Protein AF-0000000083298831 (afdb_homodimer)

Foldseek 3Di:
DPPDPDDDDPCVVDDDDDDDDQDDAPDDGDDDVVVVVVVVDDDDDCPDPVNVVVVVVVQVVVCVVVVHPDPDDDDDPDDPLVVLLVCLLVQDAAAFEEEFEDADDVSVSSQVSNVVSRYRYHYDYDYQPDEDDPVRVLVVCVVGVGSYYDDDQQPRRRRDGYDCPPVVVSNVD/DPPDPDDDDPCVVDDDDDDDDQDDAPDDGDDDVVVVVVVVDDDDDCPDPVNVVVVVVVQVVVCVVVVHDDPDDDDDPDDPLVVLLVCLLVQDAAAFEEEFEDADDVSVSSQVSNVVSRYRYHYDYDYQPDEDDPVRVLVVCVVGVGSYYDDDQQPRRRRDGYDCPPVVVSNVD

Solvent-accessible surface area (backbone atoms only — not comparable to full-atom values): 20744 Å² total; per-residue (Å²): 126,86,75,77,84,36,68,83,58,72,71,72,75,52,80,86,68,72,68,88,60,90,50,82,61,100,62,60,60,66,68,56,65,72,60,25,51,59,52,35,51,66,58,68,48,87,80,36,66,56,44,48,48,51,52,50,50,48,40,48,49,50,28,30,76,68,49,48,83,69,94,75,75,83,87,75,89,65,53,74,65,50,54,53,43,52,49,40,62,72,72,48,46,71,63,39,35,33,36,29,46,25,35,48,65,65,30,50,47,49,46,52,48,34,43,74,50,39,30,43,73,41,76,49,80,45,58,77,62,45,72,70,50,73,66,61,51,48,53,51,45,70,74,60,64,44,80,43,78,46,73,60,49,70,36,72,87,56,71,33,71,38,77,59,83,65,48,67,63,60,69,73,106,126,87,75,76,84,36,70,82,59,70,71,73,77,50,78,87,68,71,70,90,60,88,50,83,60,98,61,60,61,68,68,56,66,70,59,26,52,59,54,37,50,65,58,69,47,88,78,37,67,56,44,48,48,52,53,49,51,50,39,48,49,50,27,32,77,68,49,46,84,69,94,75,74,84,88,76,90,64,53,71,64,51,53,53,44,52,49,41,63,70,72,48,46,70,63,38,35,32,37,29,47,25,34,48,65,65,30,52,49,50,46,52,49,34,41,74,49,39,30,42,73,42,75,48,80,43,59,78,62,44,74,71,51,72,66,60,51,47,54,51,44,69,75,62,65,44,81,43,79,46,74,60,47,72,35,71,86,57,70,33,71,38,78,59,83,65,48,66,63,62,70,73,106

Organism: Tigriopus californicus (NCBI:txid6832)

InterPro domains:
  IPR000192 Aminotransferase class V domain [PF00266] (43-173)
  IPR015421 Pyridoxal phosphate-dependent transferase, major domain [G3DSA:3.40.640.10] (32-173)
  IPR015422 Pyridoxal phosphate-dependent transferase, small domain [G3DSA:3.90.1150.10] (18-31)
  IPR015424 Pyridoxal phosphate-dependent transferase [SSF53383] (21-173)

Structure (mmCIF, N/CA/C/O backbone):
data_AF-0000000083298831-model_v1
#
loop_
_entity.id
_entity.type
_entity.pdbx_description
1 polymer 'Aminotransferase class V domain-containing protein'
#
loop_
_atom_site.group_PDB
_atom_site.id
_atom_site.type_symbol
_atom_site.label_atom_id
_atom_site.label_alt_id
_atom_site.label_comp_id
_atom_site.label_asym_id
_atom_site.label_entity_id
_atom_site.label_seq_id
_atom_site.pdbx_PDB_ins_code
_atom_site.Cartn_x
_atom_site.Cartn_y
_atom_site.Cartn_z
_atom_site.occupancy
_atom_site.B_iso_or_equiv
_atom_site.auth_seq_id
_atom_site.auth_comp_id
_atom_site.auth_asym_id
_atom_site.auth_atom_id
_atom_site.pdbx_PDB_model_num
ATOM 1 N N . MET A 1 1 ? 8.242 -26.391 -27.266 1 45.47 1 MET A N 1
ATOM 2 C CA . MET A 1 1 ? 8.727 -25.203 -26.562 1 45.47 1 MET A CA 1
ATOM 3 C C . MET A 1 1 ? 7.781 -24.031 -26.781 1 45.47 1 MET A C 1
ATOM 5 O O . MET A 1 1 ? 7.516 -23.641 -27.922 1 45.47 1 MET A O 1
ATOM 9 N N . SER A 1 2 ? 6.773 -23.812 -25.875 1 58 2 SER A N 1
ATOM 10 C CA . SER A 1 2 ? 5.711 -22.844 -26.141 1 58 2 SER A CA 1
ATOM 11 C C . SER A 1 2 ? 6.285 -21.5 -26.562 1 58 2 SER A C 1
ATOM 13 O O . SER A 1 2 ? 7.316 -21.062 -26.031 1 58 2 SER A O 1
ATOM 15 N N . SER A 1 3 ? 6.168 -21.219 -27.812 1 68.81 3 SER A N 1
ATOM 16 C CA . SER A 1 3 ? 6.625 -19.969 -28.422 1 68.81 3 SER A CA 1
ATOM 17 C C . SER A 1 3 ? 6.297 -18.766 -27.531 1 68.81 3 SER A C 1
ATOM 19 O O . SER A 1 3 ? 5.207 -18.688 -26.969 1 68.81 3 SER A O 1
ATOM 21 N N . LEU A 1 4 ? 7.336 -18.094 -27.078 1 77.75 4 LEU A N 1
ATOM 22 C CA . LEU A 1 4 ? 7.156 -16.844 -26.344 1 77.75 4 LEU A CA 1
ATOM 23 C C . LEU A 1 4 ? 6.266 -15.883 -27.125 1 77.75 4 LEU A C 1
ATOM 25 O O . LEU A 1 4 ? 6.445 -15.711 -28.344 1 77.75 4 LEU A O 1
ATOM 29 N N . LYS A 1 5 ? 5.109 -15.391 -26.625 1 84.19 5 LYS A N 1
ATOM 30 C CA . LYS A 1 5 ? 4.23 -14.383 -27.219 1 84.19 5 LYS A CA 1
ATOM 31 C C . LYS A 1 5 ? 4.875 -13 -27.188 1 84.19 5 LYS A C 1
ATOM 33 O O . LYS A 1 5 ? 4.652 -12.188 -28.078 1 84.19 5 LYS A O 1
ATOM 38 N N . VAL A 1 6 ? 5.738 -12.828 -26.188 1 92.44 6 VAL A N 1
ATOM 39 C CA . VAL A 1 6 ? 6.367 -11.531 -25.953 1 92.44 6 VAL A CA 1
ATOM 40 C C . VAL A 1 6 ? 7.879 -11.703 -25.859 1 92.44 6 VAL A C 1
ATOM 42 O O . VAL A 1 6 ? 8.367 -12.484 -25.047 1 92.44 6 VAL A O 1
ATOM 45 N N . ASN A 1 7 ? 8.57 -11.016 -26.672 1 93.81 7 ASN A N 1
ATOM 46 C CA . ASN A 1 7 ? 10.031 -11.055 -26.625 1 93.81 7 ASN A CA 1
ATOM 47 C C . ASN A 1 7 ? 10.578 -10.195 -25.484 1 93.81 7 ASN A C 1
ATOM 49 O O . ASN A 1 7 ? 9.906 -9.273 -25.016 1 93.81 7 ASN A O 1
ATOM 53 N N . ALA A 1 8 ? 11.844 -10.516 -25.109 1 94.06 8 ALA A N 1
ATOM 54 C CA . ALA A 1 8 ? 12.508 -9.695 -24.109 1 94.06 8 ALA A CA 1
ATOM 55 C C . ALA A 1 8 ? 12.633 -8.25 -24.578 1 94.06 8 ALA A C 1
ATOM 57 O O . ALA A 1 8 ? 13.172 -7.984 -25.656 1 94.06 8 ALA A O 1
ATOM 58 N N . PRO A 1 9 ? 12.156 -7.293 -23.797 1 94.88 9 PRO A N 1
ATOM 59 C CA . PRO A 1 9 ? 12.242 -5.898 -24.219 1 94.88 9 PRO A CA 1
ATOM 60 C C . PRO A 1 9 ? 13.672 -5.375 -24.266 1 94.88 9 PRO A C 1
ATOM 62 O O . PRO A 1 9 ? 14.414 -5.516 -23.297 1 94.88 9 PRO A O 1
ATOM 65 N N . GLU A 1 10 ? 14.102 -4.773 -25.281 1 95.69 10 GLU A N 1
ATOM 66 C CA . GLU A 1 10 ? 15.445 -4.238 -25.469 1 95.69 10 GLU A CA 1
ATOM 67 C C . GLU A 1 10 ? 15.742 -3.139 -24.453 1 95.69 10 GLU A C 1
ATOM 69 O O . GLU A 1 10 ? 16.891 -2.979 -24.031 1 95.69 10 GLU A O 1
ATOM 74 N N . VAL A 1 11 ? 14.75 -2.461 -24.078 1 94.5 11 VAL A N 1
ATOM 75 C CA . VAL A 1 11 ? 14.906 -1.31 -23.203 1 94.5 11 VAL A CA 1
ATOM 76 C C . VAL A 1 11 ? 15.445 -1.766 -21.844 1 94.5 11 VAL A C 1
ATOM 78 O O . VAL A 1 11 ? 16.062 -0.985 -21.125 1 94.5 11 VAL A O 1
ATOM 81 N N . LEU A 1 12 ? 15.234 -2.992 -21.484 1 93.44 12 LEU A N 1
ATOM 82 C CA . LEU A 1 12 ? 15.641 -3.484 -20.172 1 93.44 12 LEU A CA 1
ATOM 83 C C . LEU A 1 12 ? 17.141 -3.766 -20.141 1 93.44 12 LEU A C 1
ATOM 85 O O . LEU A 1 12 ? 17.703 -4.031 -19.078 1 93.44 12 LEU A O 1
ATOM 89 N N . LYS A 1 13 ? 17.766 -3.717 -21.25 1 93.69 13 LYS A N 1
ATOM 90 C CA . LYS A 1 13 ? 19.219 -3.857 -21.312 1 93.69 13 LYS A CA 1
ATOM 91 C C . LYS A 1 13 ? 19.906 -2.551 -20.938 1 93.69 13 LYS A C 1
ATOM 93 O O . LYS A 1 13 ? 21.109 -2.531 -20.672 1 93.69 13 LYS A O 1
ATOM 98 N N . GLU A 1 14 ? 19.188 -1.548 -20.922 1 92.38 14 GLU A N 1
ATOM 99 C CA . GLU A 1 14 ? 19.719 -0.238 -20.562 1 92.38 14 GLU A CA 1
ATOM 100 C C . GLU A 1 14 ? 19.625 0.007 -19.062 1 92.38 14 GLU A C 1
ATOM 102 O O . GLU A 1 14 ? 18.688 -0.454 -18.406 1 92.38 14 GLU A O 1
ATOM 107 N N . SER A 1 15 ? 20.609 0.72 -18.547 1 91.31 15 SER A N 1
ATOM 108 C CA . SER A 1 15 ? 20.562 1.094 -17.141 1 91.31 15 SER A CA 1
ATOM 109 C C . SER A 1 15 ? 19.516 2.164 -16.875 1 91.31 15 SER A C 1
ATOM 111 O O . SER A 1 15 ? 19.25 3.006 -17.734 1 91.31 15 SER A O 1
ATOM 113 N N . ILE A 1 16 ? 18.938 2.109 -15.664 1 92.38 16 ILE A N 1
ATOM 114 C CA . ILE A 1 16 ? 17.984 3.145 -15.289 1 92.38 16 ILE A CA 1
ATOM 115 C C . ILE A 1 16 ? 18.703 4.48 -15.125 1 92.38 16 ILE A C 1
ATOM 117 O O . ILE A 1 16 ? 19.844 4.523 -14.664 1 92.38 16 ILE A O 1
ATOM 121 N N . VAL A 1 17 ? 18.094 5.488 -15.531 1 94.12 17 VAL A N 1
ATOM 122 C CA . VAL A 1 17 ? 18.625 6.84 -15.414 1 94.12 17 VAL A CA 1
ATOM 123 C C . VAL A 1 17 ? 17.859 7.609 -14.344 1 94.12 17 VAL A C 1
ATOM 125 O O . VAL A 1 17 ? 16.672 7.891 -14.5 1 94.12 17 VAL A O 1
ATOM 128 N N . VAL A 1 18 ? 18.594 7.957 -13.25 1 95.44 18 VAL A N 1
ATOM 129 C CA . VAL A 1 18 ? 18 8.695 -12.148 1 95.44 18 VAL A CA 1
ATOM 130 C C . VAL A 1 18 ? 18.844 9.914 -11.812 1 95.44 18 VAL A C 1
ATOM 132 O O . VAL A 1 18 ? 19.719 9.852 -10.938 1 95.44 18 VAL A O 1
ATOM 135 N N . PRO A 1 19 ? 18.562 10.984 -12.445 1 95.44 19 PRO A N 1
ATOM 136 C CA . PRO A 1 19 ? 19.344 12.188 -12.148 1 95.44 19 PRO A CA 1
ATOM 137 C C . PRO A 1 19 ? 19.031 12.766 -10.766 1 95.44 19 PRO A C 1
ATOM 139 O O . PRO A 1 19 ? 17.938 12.531 -10.227 1 95.44 19 PRO A O 1
ATOM 142 N N . ALA A 1 20 ? 19.984 13.523 -10.258 1 92.56 20 ALA A N 1
ATOM 143 C CA . ALA A 1 20 ? 19.734 14.273 -9.031 1 92.56 20 ALA A CA 1
ATOM 144 C C . ALA A 1 20 ? 18.969 15.555 -9.32 1 92.56 20 ALA A C 1
ATOM 146 O O . ALA A 1 20 ? 19.438 16.422 -10.055 1 92.56 20 ALA A O 1
ATOM 147 N N . LYS A 1 21 ? 17.781 15.531 -8.82 1 94.75 21 LYS A N 1
ATOM 148 C CA . LYS A 1 21 ? 16.922 16.703 -9 1 94.75 21 LYS A CA 1
ATOM 149 C C . LYS A 1 21 ? 16.484 17.281 -7.664 1 94.75 21 LYS A C 1
ATOM 151 O O . LYS A 1 21 ? 16.281 16.531 -6.699 1 94.75 21 LYS A O 1
ATOM 156 N N . SER A 1 22 ? 16.328 18.625 -7.566 1 94.44 22 SER A N 1
ATOM 157 C CA . SER A 1 22 ? 15.734 19.281 -6.402 1 94.44 22 SER A CA 1
ATOM 158 C C . SER A 1 22 ? 14.219 19.297 -6.496 1 94.44 22 SER A C 1
ATOM 160 O O . SER A 1 22 ? 13.648 19.891 -7.41 1 94.44 22 SER A O 1
ATOM 162 N N . LEU A 1 23 ? 13.664 18.594 -5.559 1 94.38 23 LEU A N 1
ATOM 163 C CA . LEU A 1 23 ? 12.203 18.531 -5.523 1 94.38 23 LEU A CA 1
ATOM 164 C C . LEU A 1 23 ? 11.633 19.641 -4.645 1 94.38 23 LEU A C 1
ATOM 166 O O . LEU A 1 23 ? 11.844 19.656 -3.43 1 94.38 23 LEU A O 1
ATOM 170 N N . MET A 1 24 ? 10.812 20.547 -5.188 1 90.81 24 MET A N 1
ATOM 171 C CA . MET A 1 24 ? 10.375 21.75 -4.473 1 90.81 24 MET A CA 1
ATOM 172 C C . MET A 1 24 ? 8.859 21.781 -4.352 1 90.81 24 MET A C 1
ATOM 174 O O . MET A 1 24 ? 8.297 22.781 -3.869 1 90.81 24 MET A O 1
ATOM 178 N N . GLY A 1 25 ? 8.195 20.766 -4.859 1 86.12 25 GLY A N 1
ATOM 179 C CA . GLY A 1 25 ? 6.746 20.703 -4.723 1 86.12 25 GLY A CA 1
ATOM 180 C C . GLY A 1 25 ? 6.301 20.172 -3.371 1 86.12 25 GLY A C 1
ATOM 181 O O . GLY A 1 25 ? 7.121 19.969 -2.475 1 86.12 25 GLY A O 1
ATOM 182 N N . PRO A 1 26 ? 4.973 20.031 -3.166 1 86.12 26 PRO A N 1
ATOM 183 C CA . PRO A 1 26 ? 4.445 19.531 -1.891 1 86.12 26 PRO A CA 1
ATOM 184 C C . PRO A 1 26 ? 4.816 18.078 -1.622 1 86.12 26 PRO A C 1
ATOM 186 O O . PRO A 1 26 ? 4.707 17.609 -0.487 1 86.12 26 PRO A O 1
ATOM 189 N N . GLY A 1 27 ? 5.273 17.453 -2.646 1 84.5 27 GLY A N 1
ATOM 190 C CA . GLY A 1 27 ? 5.707 16.062 -2.57 1 84.5 27 GLY A CA 1
ATOM 191 C C . GLY A 1 27 ? 5.883 15.422 -3.932 1 84.5 27 GLY A C 1
ATOM 192 O O . GLY A 1 27 ? 5.27 15.844 -4.914 1 84.5 27 GLY A O 1
ATOM 193 N N . PRO A 1 28 ? 6.77 14.5 -4.047 1 90.25 28 PRO A N 1
ATOM 194 C CA . PRO A 1 28 ? 7.715 14 -3.045 1 90.25 28 PRO A CA 1
ATOM 195 C C . PRO A 1 28 ? 8.852 14.984 -2.77 1 90.25 28 PRO A C 1
ATOM 197 O O . PRO A 1 28 ? 9 15.977 -3.486 1 90.25 28 PRO A O 1
ATOM 200 N N . SER A 1 29 ? 9.57 14.773 -1.667 1 92 29 SER A N 1
ATOM 201 C CA . SER A 1 29 ? 10.703 15.609 -1.287 1 92 29 SER A CA 1
ATOM 202 C C . SER A 1 29 ? 12.016 14.828 -1.335 1 92 29 SER A C 1
ATOM 204 O O . SER A 1 29 ? 12.008 13.594 -1.284 1 92 29 SER A O 1
ATOM 206 N N . ASN A 1 30 ? 13.07 15.562 -1.531 1 94.69 30 ASN A N 1
ATOM 207 C CA . ASN A 1 30 ? 14.375 14.914 -1.469 1 94.69 30 ASN A CA 1
ATOM 208 C C . ASN A 1 30 ? 14.625 14.297 -0.098 1 94.69 30 ASN A C 1
ATOM 210 O O . ASN A 1 30 ? 14.25 14.867 0.927 1 94.69 30 ASN A O 1
ATOM 214 N N . SER A 1 31 ? 15.234 13.148 -0.143 1 93.31 31 SER A N 1
ATOM 215 C CA . SER A 1 31 ? 15.609 12.477 1.098 1 93.31 31 SER A CA 1
ATOM 216 C C . SER A 1 31 ? 17.094 12.672 1.404 1 93.31 31 SER A C 1
ATOM 218 O O . SER A 1 31 ? 17.922 12.734 0.491 1 93.31 31 SER A O 1
ATOM 220 N N . ALA A 1 32 ? 17.359 12.781 2.699 1 94 32 ALA A N 1
ATOM 221 C CA . ALA A 1 32 ? 18.75 12.797 3.102 1 94 32 ALA A CA 1
ATOM 222 C C . ALA A 1 32 ? 19.469 11.523 2.662 1 94 32 ALA A C 1
ATOM 224 O O . ALA A 1 32 ? 18.875 10.453 2.627 1 94 32 ALA A O 1
ATOM 225 N N . GLN A 1 33 ? 20.734 11.633 2.402 1 92.94 33 GLN A N 1
ATOM 226 C CA . GLN A 1 33 ? 21.516 10.5 1.914 1 92.94 33 GLN A CA 1
ATOM 227 C C . GLN A 1 33 ? 21.484 9.352 2.918 1 92.94 33 GLN A C 1
ATOM 229 O O . GLN A 1 33 ? 21.469 8.18 2.529 1 92.94 33 GLN A O 1
ATOM 234 N N . ARG A 1 34 ? 21.547 9.672 4.148 1 93.56 34 ARG A N 1
ATOM 235 C CA . ARG A 1 34 ? 21.531 8.633 5.172 1 93.56 34 ARG A CA 1
ATOM 236 C C . ARG A 1 34 ? 20.234 7.82 5.098 1 93.56 34 ARG A C 1
ATOM 238 O O . ARG A 1 34 ? 20.234 6.617 5.371 1 93.56 34 ARG A O 1
ATOM 245 N N . VAL A 1 35 ? 19.141 8.516 4.746 1 93.25 35 VAL A N 1
ATOM 246 C CA . VAL A 1 35 ? 17.859 7.844 4.613 1 93.25 35 VAL A CA 1
ATOM 247 C C . VAL A 1 35 ? 17.859 6.945 3.379 1 93.25 35 VAL A C 1
ATOM 249 O O . VAL A 1 35 ? 17.438 5.789 3.441 1 93.25 35 VAL A O 1
ATOM 252 N N . LEU A 1 36 ? 18.422 7.43 2.322 1 94.12 36 LEU A N 1
ATOM 253 C CA . LEU A 1 36 ? 18.531 6.648 1.096 1 94.12 36 LEU A CA 1
ATOM 254 C C . LEU A 1 36 ? 19.422 5.426 1.308 1 94.12 36 LEU A C 1
ATOM 256 O O . LEU A 1 36 ? 19.078 4.324 0.861 1 94.12 36 LEU A O 1
ATOM 260 N N . ASN A 1 37 ? 20.453 5.594 2.014 1 93.44 37 ASN A N 1
ATOM 261 C CA . ASN A 1 37 ? 21.359 4.484 2.295 1 93.44 37 ASN A CA 1
ATOM 262 C C . ASN A 1 37 ? 20.672 3.391 3.107 1 93.44 37 ASN A C 1
ATOM 264 O O . ASN A 1 37 ? 20.969 2.205 2.926 1 93.44 37 ASN A O 1
ATOM 268 N N . ALA A 1 38 ? 19.812 3.803 4.031 1 92.88 38 ALA A N 1
ATOM 269 C CA . ALA A 1 38 ? 19.109 2.832 4.859 1 92.88 38 ALA A CA 1
ATOM 270 C C . ALA A 1 38 ? 18.219 1.924 4.008 1 92.88 38 ALA A C 1
ATOM 272 O O . ALA A 1 38 ? 17.984 0.765 4.363 1 92.88 38 ALA A O 1
ATOM 273 N N . MET A 1 39 ? 17.828 2.379 2.867 1 91.94 39 MET A N 1
ATOM 274 C CA . MET A 1 39 ? 16.953 1.604 1.987 1 91.94 39 MET A CA 1
ATOM 275 C C . MET A 1 39 ? 17.734 0.498 1.285 1 91.94 39 MET A C 1
ATOM 277 O O . MET A 1 39 ? 17.156 -0.427 0.726 1 91.94 39 MET A O 1
ATOM 281 N N . SER A 1 40 ? 19.047 0.615 1.296 1 93.81 40 SER A N 1
ATOM 282 C CA . SER A 1 40 ? 19.875 -0.369 0.612 1 93.81 40 SER A CA 1
ATOM 283 C C . SER A 1 40 ? 20.359 -1.457 1.571 1 93.81 40 SER A C 1
ATOM 285 O O . SER A 1 40 ? 21.125 -2.344 1.186 1 93.81 40 SER A O 1
ATOM 287 N N . LEU A 1 41 ? 19.891 -1.397 2.812 1 94.12 41 LEU A N 1
ATOM 288 C CA . LEU A 1 41 ? 20.25 -2.428 3.785 1 94.12 41 LEU A CA 1
ATOM 289 C C . LEU A 1 41 ? 19.578 -3.754 3.432 1 94.12 41 LEU A C 1
ATOM 291 O O . LEU A 1 41 ? 18.562 -3.779 2.73 1 94.12 41 LEU A O 1
ATOM 295 N N . PRO A 1 42 ? 20.156 -4.863 3.91 1 93.94 42 PRO A N 1
ATOM 296 C CA . PRO A 1 42 ? 19.609 -6.18 3.584 1 93.94 42 PRO A CA 1
ATOM 297 C C . PRO A 1 42 ? 18.156 -6.344 4.051 1 93.94 42 PRO A C 1
ATOM 299 O O . PRO A 1 42 ? 17.734 -5.684 5.004 1 93.94 42 PRO A O 1
ATOM 302 N N . THR A 1 43 ? 17.484 -7.242 3.406 1 93.81 43 THR A N 1
ATOM 303 C CA . THR A 1 43 ? 16.109 -7.566 3.766 1 93.81 43 THR A CA 1
ATOM 304 C C . THR A 1 43 ? 16.078 -8.422 5.031 1 93.81 43 THR A C 1
ATOM 306 O O . THR A 1 43 ? 16.875 -9.344 5.191 1 93.81 43 THR A O 1
ATOM 309 N N . LEU A 1 44 ? 15.188 -8.008 5.906 1 94.19 44 LEU A N 1
ATOM 310 C CA . LEU A 1 44 ? 14.922 -8.805 7.102 1 94.19 44 LEU A CA 1
ATOM 311 C C . LEU A 1 44 ? 13.578 -9.516 6.996 1 94.19 44 LEU A C 1
ATOM 313 O O . LEU A 1 44 ? 12.664 -9.031 6.324 1 94.19 44 LEU A O 1
ATOM 317 N N . GLY A 1 45 ? 13.508 -10.688 7.664 1 92.44 45 GLY A N 1
ATOM 318 C CA . GLY A 1 45 ? 12.211 -11.312 7.816 1 92.44 45 GLY A CA 1
ATOM 319 C C . GLY A 1 45 ? 11.273 -10.531 8.711 1 92.44 45 GLY A C 1
ATOM 320 O O . GLY A 1 45 ? 11.703 -9.922 9.695 1 92.44 45 GLY A O 1
ATOM 321 N N . HIS A 1 46 ? 9.953 -10.586 8.43 1 88.88 46 HIS A N 1
ATOM 322 C CA . HIS A 1 46 ? 8.984 -9.742 9.133 1 88.88 46 HIS A CA 1
ATOM 323 C C . HIS A 1 46 ? 8.789 -10.211 10.57 1 88.88 46 HIS A C 1
ATOM 325 O O . HIS A 1 46 ? 8.211 -9.484 11.383 1 88.88 46 HIS A O 1
ATOM 331 N N . LEU A 1 47 ? 9.336 -11.375 10.922 1 91.12 47 LEU A N 1
ATOM 332 C CA . LEU A 1 47 ? 9.195 -11.844 12.289 1 91.12 47 LEU A CA 1
ATOM 333 C C . LEU A 1 47 ? 10.547 -11.859 13 1 91.12 47 LEU A C 1
ATOM 335 O O . LEU A 1 47 ? 10.633 -12.266 14.164 1 91.12 47 LEU A O 1
ATOM 339 N N . HIS A 1 48 ? 11.633 -11.461 12.328 1 94.56 48 HIS A N 1
ATOM 340 C CA . HIS A 1 48 ? 12.93 -11.352 12.977 1 94.56 48 HIS A CA 1
ATOM 341 C C . HIS A 1 48 ? 12.898 -10.32 14.094 1 94.56 48 HIS A C 1
ATOM 343 O O . HIS A 1 48 ? 12.297 -9.25 13.945 1 94.56 48 HIS A O 1
ATOM 349 N N . PRO A 1 49 ? 13.523 -10.617 15.164 1 96.38 49 PRO A N 1
ATOM 350 C CA . PRO A 1 49 ? 13.523 -9.672 16.281 1 96.38 49 PRO A CA 1
ATOM 351 C C . PRO A 1 49 ? 14.062 -8.305 15.898 1 96.38 49 PRO A C 1
ATOM 353 O O . PRO A 1 49 ? 13.586 -7.281 16.406 1 96.38 49 PRO A O 1
ATOM 356 N N . GLU A 1 50 ? 15.094 -8.289 15.039 1 96.5 50 GLU A N 1
ATOM 357 C CA . GLU A 1 50 ? 15.656 -7.016 14.602 1 96.5 50 GLU A CA 1
ATOM 358 C C . GLU A 1 50 ? 14.617 -6.18 13.859 1 96.5 50 GLU A C 1
ATOM 360 O O . GLU A 1 50 ? 14.555 -4.961 14.023 1 96.5 50 GLU A O 1
ATOM 365 N N . PHE A 1 51 ? 13.828 -6.832 13.062 1 95.69 51 PHE A N 1
ATOM 366 C CA . PHE A 1 51 ? 12.773 -6.137 12.336 1 95.69 51 PHE A CA 1
ATOM 367 C C . PHE A 1 51 ? 11.719 -5.598 13.297 1 95.69 51 PHE A C 1
ATOM 369 O O . PHE A 1 51 ? 11.312 -4.438 13.195 1 95.69 51 PHE A O 1
ATOM 376 N N . GLN A 1 52 ? 11.305 -6.438 14.188 1 95.88 52 GLN A N 1
ATOM 377 C CA . GLN A 1 52 ? 10.305 -6.035 15.164 1 95.88 52 GLN A CA 1
ATOM 378 C C . GLN A 1 52 ? 10.805 -4.863 16 1 95.88 52 GLN A C 1
ATOM 380 O O . GLN A 1 52 ? 10.039 -3.941 16.312 1 95.88 52 GLN A O 1
ATOM 385 N N . LYS A 1 53 ? 12.055 -4.891 16.328 1 96.81 53 LYS A N 1
ATOM 386 C CA . LYS A 1 53 ? 12.641 -3.793 17.094 1 96.81 53 LYS A CA 1
ATOM 387 C C . LYS A 1 53 ? 12.609 -2.492 16.281 1 96.81 53 LYS A C 1
ATOM 389 O O . LYS A 1 53 ? 12.289 -1.433 16.828 1 96.81 53 LYS A O 1
ATOM 394 N N . ILE A 1 54 ? 12.984 -2.557 15.055 1 95.19 54 ILE A N 1
ATOM 395 C CA . ILE A 1 54 ? 12.953 -1.38 14.188 1 95.19 54 ILE A CA 1
ATOM 396 C C . ILE A 1 54 ? 11.531 -0.815 14.133 1 95.19 54 ILE A C 1
ATOM 398 O O . ILE A 1 54 ? 11.336 0.396 14.25 1 95.19 54 ILE A O 1
ATOM 402 N N . MET A 1 55 ? 10.531 -1.726 13.969 1 95.44 55 MET A N 1
ATOM 403 C CA . MET A 1 55 ? 9.141 -1.283 13.93 1 95.44 55 MET A CA 1
ATOM 404 C C . MET A 1 55 ? 8.742 -0.609 15.242 1 95.44 55 MET A C 1
ATOM 406 O O . MET A 1 55 ? 8.062 0.418 15.234 1 95.44 55 MET A O 1
ATOM 410 N N . ASP A 1 56 ? 9.164 -1.217 16.281 1 95.69 56 ASP A N 1
ATOM 411 C CA . ASP A 1 56 ? 8.883 -0.632 17.594 1 95.69 56 ASP A CA 1
ATOM 412 C C . ASP A 1 56 ? 9.523 0.745 17.719 1 95.69 56 ASP A C 1
ATOM 414 O O . ASP A 1 56 ? 8.914 1.674 18.25 1 95.69 56 ASP A O 1
ATOM 418 N N . ASP A 1 57 ? 10.758 0.874 17.297 1 96.44 57 ASP A N 1
ATOM 419 C CA . ASP A 1 57 ? 11.453 2.154 17.344 1 96.44 57 ASP A CA 1
ATOM 420 C C . ASP A 1 57 ? 10.734 3.209 16.516 1 96.44 57 ASP A C 1
ATOM 422 O O . ASP A 1 57 ? 10.586 4.355 16.938 1 96.44 57 ASP A O 1
ATOM 426 N N . VAL A 1 58 ? 10.297 2.822 15.344 1 95.38 58 VAL A N 1
ATOM 427 C CA . VAL A 1 58 ? 9.562 3.727 14.469 1 95.38 58 VAL A CA 1
ATOM 428 C C . VAL A 1 58 ? 8.273 4.176 15.164 1 95.38 58 VAL A C 1
ATOM 430 O O . VAL A 1 58 ? 7.934 5.359 15.141 1 95.38 58 VAL A O 1
ATOM 433 N N . LYS A 1 59 ? 7.574 3.221 15.766 1 96.62 59 LYS A N 1
ATOM 434 C CA . LYS A 1 59 ? 6.352 3.543 16.5 1 96.62 59 LYS A CA 1
ATOM 435 C C . LYS A 1 59 ? 6.621 4.566 17.594 1 96.62 59 LYS A C 1
ATOM 437 O O . LYS A 1 59 ? 5.867 5.527 17.766 1 96.62 59 LYS A O 1
ATOM 442 N N . ALA A 1 60 ? 7.68 4.344 18.297 1 96.44 60 ALA A N 1
ATOM 443 C CA . ALA A 1 60 ? 8.055 5.281 19.344 1 96.44 60 ALA A CA 1
ATOM 444 C C . ALA A 1 60 ? 8.328 6.672 18.781 1 96.44 60 ALA A C 1
ATOM 446 O O . ALA A 1 60 ? 7.93 7.68 19.359 1 96.44 60 ALA A O 1
ATOM 447 N N . GLY A 1 61 ? 9.023 6.711 17.672 1 96.62 61 GLY A N 1
ATOM 448 C CA . GLY A 1 61 ? 9.266 7.98 17 1 96.62 61 GLY A CA 1
ATOM 449 C C . GLY A 1 61 ? 7.996 8.688 16.578 1 96.62 61 GLY A C 1
ATOM 450 O O . GLY A 1 61 ? 7.863 9.898 16.75 1 96.62 61 GLY A O 1
ATOM 451 N N . ILE A 1 62 ? 7.113 7.902 16.016 1 96.25 62 ILE A N 1
ATOM 452 C CA . ILE A 1 62 ? 5.844 8.461 15.57 1 96.25 62 ILE A CA 1
ATOM 453 C C . ILE A 1 62 ? 5.066 9.008 16.766 1 96.25 62 ILE A C 1
ATOM 455 O O . ILE A 1 62 ? 4.496 10.102 16.688 1 96.25 62 ILE A O 1
ATOM 459 N N . GLN A 1 63 ? 5.035 8.266 17.828 1 96 63 GLN A N 1
ATOM 460 C CA . GLN A 1 63 ? 4.352 8.727 19.031 1 96 63 GLN A CA 1
ATOM 461 C C . GLN A 1 63 ? 4.945 10.039 19.531 1 96 63 GLN A C 1
ATOM 463 O O . GLN A 1 63 ? 4.215 10.938 19.953 1 96 63 GLN A O 1
ATOM 468 N N . TYR A 1 64 ? 6.246 10.203 19.453 1 96.44 64 TYR A N 1
ATOM 469 C CA . TYR A 1 64 ? 6.922 11.438 19.859 1 96.44 64 TYR A CA 1
ATOM 470 C C . TYR A 1 64 ? 6.539 12.594 18.938 1 96.44 64 TYR A C 1
ATOM 472 O O . TYR A 1 64 ? 6.148 13.664 19.406 1 96.44 64 TYR A O 1
ATOM 480 N N . VAL A 1 65 ? 6.586 12.352 17.625 1 94.38 65 VAL A N 1
ATOM 481 C CA . VAL A 1 65 ? 6.332 13.398 16.641 1 94.38 65 VAL A CA 1
ATOM 482 C C . VAL A 1 65 ? 4.898 13.906 16.781 1 94.38 65 VAL A C 1
ATOM 484 O O . VAL A 1 65 ? 4.645 15.109 16.703 1 94.38 65 VAL A O 1
ATOM 487 N N . PHE A 1 66 ? 3.996 13.016 17.047 1 92.81 66 PHE A N 1
ATOM 488 C CA . PHE A 1 66 ? 2.59 13.398 17.094 1 92.81 66 PHE A CA 1
ATOM 489 C C . PHE A 1 66 ? 2.148 13.68 18.531 1 92.81 66 PHE A C 1
ATOM 491 O O . PHE A 1 66 ? 0.985 14 18.766 1 92.81 66 PHE A O 1
ATOM 498 N N . GLN A 1 67 ? 3.07 13.492 19.438 1 93.88 67 GLN A N 1
ATOM 499 C CA . GLN A 1 67 ? 2.814 13.781 20.844 1 93.88 67 GLN A CA 1
ATOM 500 C C . GLN A 1 67 ? 1.568 13.055 21.328 1 93.88 67 GLN A C 1
ATOM 502 O O . GLN A 1 67 ? 0.655 13.672 21.891 1 93.88 67 GLN A O 1
ATOM 507 N N . THR A 1 68 ? 1.623 11.711 21.125 1 93.62 68 THR A N 1
ATOM 508 C CA . THR A 1 68 ? 0.517 10.852 21.531 1 93.62 68 THR A CA 1
ATOM 509 C C . THR A 1 68 ? 1.033 9.617 22.266 1 93.62 68 THR A C 1
ATOM 511 O O . THR A 1 68 ? 2.172 9.195 22.047 1 93.62 68 THR A O 1
ATOM 514 N N . LYS A 1 69 ? 0.178 9.047 23.156 1 92.81 69 LYS A N 1
ATOM 515 C CA . LYS A 1 69 ? 0.455 7.801 23.859 1 92.81 69 LYS A CA 1
ATOM 516 C C . LYS A 1 69 ? -0.56 6.723 23.5 1 92.81 69 LYS A C 1
ATOM 518 O O . LYS A 1 69 ? -0.915 5.883 24.328 1 92.81 69 LYS A O 1
ATOM 523 N N . ASN A 1 70 ? -1.03 6.836 22.312 1 90.5 70 ASN A N 1
ATOM 524 C CA . ASN A 1 70 ? -2.066 5.902 21.891 1 90.5 70 ASN A CA 1
ATOM 525 C C . ASN A 1 70 ? -1.611 4.453 22.031 1 90.5 70 ASN A C 1
ATOM 527 O O . ASN A 1 70 ? -0.412 4.172 22.016 1 90.5 70 ASN A O 1
ATOM 531 N N . ALA A 1 71 ? -2.557 3.578 22.109 1 89.88 71 ALA A N 1
ATOM 532 C CA . ALA A 1 71 ? -2.283 2.156 22.297 1 89.88 71 ALA A CA 1
ATOM 533 C C . ALA A 1 71 ? -1.832 1.506 21 1 89.88 71 ALA A C 1
ATOM 535 O O . ALA A 1 71 ? -1.134 0.49 21.016 1 89.88 71 ALA A O 1
ATOM 536 N N . LEU A 1 72 ? -2.287 2.084 19.922 1 90.62 72 LEU A N 1
ATOM 537 C CA . LEU A 1 72 ? -1.979 1.498 18.625 1 90.62 72 LEU A CA 1
ATOM 538 C C . LEU A 1 72 ? -1.457 2.559 17.656 1 90.62 72 LEU A C 1
ATOM 540 O O . LEU A 1 72 ? -2.129 3.561 17.406 1 90.62 72 LEU A O 1
ATOM 544 N N . THR A 1 73 ? -0.205 2.385 17.281 1 93.5 73 THR A N 1
ATOM 545 C CA . THR A 1 73 ? 0.429 3.225 16.266 1 93.5 73 THR A CA 1
ATOM 546 C C . THR A 1 73 ? 0.778 2.408 15.031 1 93.5 73 THR A C 1
ATOM 548 O O . THR A 1 73 ? 1.501 1.413 15.117 1 93.5 73 THR A O 1
ATOM 551 N N . LEU A 1 74 ? 0.236 2.799 13.875 1 89.31 74 LEU A N 1
ATOM 552 C CA . LEU A 1 74 ? 0.47 2.062 12.641 1 89.31 74 LEU A CA 1
ATOM 553 C C . LEU A 1 74 ? 1.172 2.941 11.609 1 89.31 74 LEU A C 1
ATOM 555 O O . LEU A 1 74 ? 0.692 4.031 11.289 1 89.31 74 LEU A O 1
ATOM 559 N N . ALA A 1 75 ? 2.379 2.523 11.234 1 90.38 75 ALA A N 1
ATOM 560 C CA . ALA A 1 75 ? 3.018 3.111 10.062 1 90.38 75 ALA A CA 1
ATOM 561 C C . ALA A 1 75 ? 2.613 2.373 8.789 1 90.38 75 ALA A C 1
ATOM 563 O O . ALA A 1 75 ? 2.826 1.163 8.672 1 90.38 75 ALA A O 1
ATOM 564 N N . LEU A 1 76 ? 2.014 3.08 7.848 1 87.94 76 LEU A N 1
ATOM 565 C CA . LEU A 1 76 ? 1.527 2.465 6.617 1 87.94 76 LEU A CA 1
ATOM 566 C C . LEU A 1 76 ? 2.361 2.908 5.422 1 87.94 76 LEU A C 1
ATOM 568 O O . LEU A 1 76 ? 2.523 4.109 5.184 1 87.94 76 LEU A O 1
ATOM 572 N N . SER A 1 77 ? 3.012 1.931 4.855 1 86.31 77 SER A N 1
ATOM 573 C CA . SER A 1 77 ? 3.602 2.225 3.553 1 86.31 77 SER A CA 1
ATOM 574 C C . SER A 1 77 ? 2.533 2.326 2.471 1 86.31 77 SER A C 1
ATOM 576 O O . SER A 1 77 ? 2.018 1.309 2.002 1 86.31 77 SER A O 1
ATOM 578 N N . ALA A 1 78 ? 2.156 3.496 2.152 1 87.06 78 ALA A N 1
ATOM 579 C CA . ALA A 1 78 ? 1.036 3.707 1.239 1 87.06 78 ALA A CA 1
ATOM 580 C C . ALA A 1 78 ? 1.031 5.137 0.698 1 87.06 78 ALA A C 1
ATOM 582 O O . ALA A 1 78 ? 1.855 5.961 1.1 1 87.06 78 ALA A O 1
ATOM 583 N N . THR A 1 79 ? 0.146 5.336 -0.235 1 87.38 79 THR A N 1
ATOM 584 C CA . THR A 1 79 ? -0.052 6.676 -0.781 1 87.38 79 THR A CA 1
ATOM 585 C C . THR A 1 79 ? -0.753 7.574 0.233 1 87.38 79 THR A C 1
ATOM 587 O O . THR A 1 79 ? -1.309 7.09 1.221 1 87.38 79 THR A O 1
ATOM 590 N N . GLY A 1 80 ? -0.661 8.844 -0.012 1 88.31 80 GLY A N 1
ATOM 591 C CA . GLY A 1 80 ? -1.391 9.789 0.821 1 88.31 80 GLY A CA 1
ATOM 592 C C . GLY A 1 80 ? -2.877 9.492 0.894 1 88.31 80 GLY A C 1
ATOM 593 O O . GLY A 1 80 ? -3.479 9.57 1.967 1 88.31 80 GLY A O 1
ATOM 594 N N . HIS A 1 81 ? -3.436 9.086 -0.213 1 91 81 HIS A N 1
ATOM 595 C CA . HIS A 1 81 ? -4.855 8.75 -0.257 1 91 81 HIS A CA 1
ATOM 596 C C . HIS A 1 81 ? -5.164 7.539 0.623 1 91 81 HIS A C 1
ATOM 598 O O . HIS A 1 81 ? -6.207 7.492 1.277 1 91 81 HIS A O 1
ATOM 604 N N . ALA A 1 82 ? -4.23 6.625 0.586 1 89.81 82 ALA A N 1
ATOM 605 C CA . ALA A 1 82 ? -4.449 5.434 1.404 1 89.81 82 ALA A CA 1
ATOM 606 C C . ALA A 1 82 ? -4.434 5.781 2.891 1 89.81 82 ALA A C 1
ATOM 608 O O . ALA A 1 82 ? -5.18 5.195 3.678 1 89.81 82 ALA A O 1
ATOM 609 N N . ALA A 1 83 ? -3.545 6.656 3.236 1 91.88 83 ALA A N 1
ATOM 610 C CA . ALA A 1 83 ? -3.533 7.109 4.625 1 91.88 83 ALA A CA 1
ATOM 611 C C . ALA A 1 83 ? -4.855 7.773 4.996 1 91.88 83 ALA A C 1
ATOM 613 O O . ALA A 1 83 ? -5.414 7.508 6.062 1 91.88 83 ALA A O 1
ATOM 614 N N . MET A 1 84 ? -5.406 8.594 4.117 1 94.94 84 MET A N 1
ATOM 615 C CA . MET A 1 84 ? -6.695 9.25 4.336 1 94.94 84 MET A CA 1
ATOM 616 C C . MET A 1 84 ? -7.812 8.219 4.449 1 94.94 84 MET A C 1
ATOM 618 O O . MET A 1 84 ? -8.648 8.297 5.352 1 94.94 84 MET A O 1
ATOM 622 N N . GLU A 1 85 ? -7.758 7.273 3.604 1 93.12 85 GLU A N 1
ATOM 623 C CA . GLU A 1 85 ? -8.773 6.227 3.619 1 93.12 85 GLU A CA 1
ATOM 624 C C . GLU A 1 85 ? -8.695 5.395 4.895 1 93.12 85 GLU A C 1
ATOM 626 O O . GLU A 1 85 ? -9.719 5.035 5.473 1 93.12 85 GLU A O 1
ATOM 631 N N . ALA A 1 86 ? -7.48 5.086 5.238 1 92.31 86 ALA A N 1
ATOM 632 C CA . ALA A 1 86 ? -7.293 4.336 6.477 1 92.31 86 ALA A CA 1
ATOM 633 C C . ALA A 1 86 ? -7.941 5.055 7.656 1 92.31 86 ALA A C 1
ATOM 635 O O . ALA A 1 86 ? -8.555 4.418 8.516 1 92.31 86 ALA A O 1
ATOM 636 N N . VAL A 1 87 ? -7.801 6.336 7.715 1 93.81 87 VAL A N 1
ATOM 637 C CA . VAL A 1 87 ? -8.406 7.121 8.781 1 93.81 87 VAL A CA 1
ATOM 638 C C . VAL A 1 87 ? -9.93 7.004 8.711 1 93.81 87 VAL A C 1
ATOM 640 O O . VAL A 1 87 ? -10.586 6.688 9.703 1 93.81 87 VAL A O 1
ATOM 643 N N . MET A 1 88 ? -10.516 7.141 7.543 1 96.12 88 MET A N 1
ATOM 644 C CA . MET A 1 88 ? -11.969 7.145 7.375 1 96.12 88 MET A CA 1
ATOM 645 C C . MET A 1 88 ? -12.562 5.785 7.734 1 96.12 88 MET A C 1
ATOM 647 O O . MET A 1 88 ? -13.523 5.707 8.5 1 96.12 88 MET A O 1
ATOM 651 N N . VAL A 1 89 ? -11.938 4.73 7.324 1 91.69 89 VAL A N 1
ATOM 652 C CA . VAL A 1 89 ? -12.516 3.404 7.508 1 91.69 89 VAL A CA 1
ATOM 653 C C . VAL A 1 89 ? -12.328 2.951 8.953 1 91.69 89 VAL A C 1
ATOM 655 O O . VAL A 1 89 ? -13.07 2.096 9.445 1 91.69 89 VAL A O 1
ATOM 658 N N . ASN A 1 90 ? -11.375 3.5 9.586 1 91.88 90 ASN A N 1
ATOM 659 C CA . ASN A 1 90 ? -11.133 3.057 10.953 1 91.88 90 ASN A CA 1
ATOM 660 C C . ASN A 1 90 ? -11.859 3.934 11.969 1 91.88 90 ASN A C 1
ATOM 662 O O . ASN A 1 90 ? -12.133 3.502 13.094 1 91.88 90 ASN A O 1
ATOM 666 N N . MET A 1 91 ? -12.219 5.137 11.562 1 94.25 91 MET A N 1
ATOM 667 C CA . MET A 1 91 ? -12.781 6.059 12.539 1 94.25 91 MET A CA 1
ATOM 668 C C . MET A 1 91 ? -14.289 6.188 12.352 1 94.25 91 MET A C 1
ATOM 670 O O . MET A 1 91 ? -15 6.629 13.266 1 94.25 91 MET A O 1
ATOM 674 N N . LEU A 1 92 ? -14.766 5.789 11.172 1 96.62 92 LEU A N 1
ATOM 675 C CA . LEU A 1 92 ? -16.172 6.035 10.867 1 96.62 92 LEU A CA 1
ATOM 676 C C . LEU A 1 92 ? -16.953 4.73 10.828 1 96.62 92 LEU A C 1
ATOM 678 O O . LEU A 1 92 ? -16.422 3.693 10.422 1 96.62 92 LEU A O 1
ATOM 682 N N . GLU A 1 93 ? -18.125 4.832 11.305 1 96.06 93 GLU A N 1
ATOM 683 C CA . GLU A 1 93 ? -19.156 3.822 11.102 1 96.06 93 GLU A CA 1
ATOM 684 C C . GLU A 1 93 ? -20.281 4.348 10.211 1 96.06 93 GLU A C 1
ATOM 686 O O . GLU A 1 93 ? -20.391 5.559 10.008 1 96.06 93 GLU A O 1
ATOM 691 N N . LYS A 1 94 ? -21 3.393 9.664 1 96.19 94 LYS A N 1
ATOM 692 C CA . LYS A 1 94 ? -22.125 3.783 8.82 1 96.19 94 LYS A CA 1
ATOM 693 C C . LYS A 1 94 ? -23.047 4.758 9.555 1 96.19 94 LYS A C 1
ATOM 695 O O . LYS A 1 94 ? -23.422 4.52 10.703 1 96.19 94 LYS A O 1
ATOM 700 N N . GLY A 1 95 ? -23.359 5.871 8.883 1 97.94 95 GLY A N 1
ATOM 701 C CA . GLY A 1 95 ? -24.297 6.832 9.43 1 97.94 95 GLY A CA 1
ATOM 702 C C . GLY A 1 95 ? -23.641 7.926 10.25 1 97.94 95 GLY A C 1
ATOM 703 O O . GLY A 1 95 ? -24.266 8.945 10.547 1 97.94 95 GLY A O 1
ATOM 704 N N . ASP A 1 96 ? -22.406 7.793 10.633 1 98.25 96 ASP A N 1
ATOM 705 C CA . ASP A 1 96 ? -21.703 8.836 11.367 1 98.25 96 ASP A CA 1
ATOM 706 C C . ASP A 1 96 ? -21.688 10.141 10.57 1 98.25 96 ASP A C 1
ATOM 708 O O . ASP A 1 96 ? -21.516 10.133 9.352 1 98.25 96 ASP A O 1
ATOM 712 N N . ILE A 1 97 ? -21.812 11.219 11.273 1 98.62 97 ILE A N 1
ATOM 713 C CA . ILE A 1 97 ? -21.719 12.523 10.617 1 98.62 97 ILE A CA 1
ATOM 714 C C . ILE A 1 97 ? -20.266 12.969 10.562 1 98.62 97 ILE A C 1
ATOM 716 O O . ILE A 1 97 ? -19.547 12.914 11.562 1 98.62 97 ILE A O 1
ATOM 720 N N . VAL A 1 98 ? -19.891 13.352 9.391 1 98.5 98 VAL A N 1
ATOM 721 C CA . VAL A 1 98 ? -18.562 13.906 9.18 1 98.5 98 VAL A CA 1
ATOM 722 C C . VAL A 1 98 ? -18.672 15.305 8.586 1 98.5 98 VAL A C 1
ATOM 724 O O . VAL A 1 98 ? -19.438 15.531 7.648 1 98.5 98 VAL A O 1
ATOM 727 N N . LEU A 1 99 ? -17.938 16.25 9.133 1 98.75 99 LEU A N 1
ATOM 728 C CA . LEU A 1 99 ? -17.859 17.594 8.586 1 98.75 99 LEU A CA 1
ATOM 729 C C . LEU A 1 99 ? -16.547 17.812 7.84 1 98.75 99 LEU A C 1
ATOM 731 O O . LEU A 1 99 ? -15.469 17.656 8.414 1 98.75 99 LEU A O 1
ATOM 735 N N . ILE A 1 100 ? -16.672 18.141 6.582 1 98.69 100 ILE A N 1
ATOM 736 C CA . ILE A 1 100 ? -15.5 18.391 5.738 1 98.69 100 ILE A CA 1
ATOM 737 C C . ILE A 1 100 ? -15.375 19.875 5.453 1 98.69 100 ILE A C 1
ATOM 739 O O . ILE A 1 100 ? -16.297 20.5 4.918 1 98.69 100 ILE A O 1
ATOM 743 N N . ALA A 1 101 ? -14.297 20.453 5.848 1 98.25 101 ALA A N 1
ATOM 744 C CA . ALA A 1 101 ? -13.945 21.781 5.391 1 98.25 101 ALA A CA 1
ATOM 745 C C . ALA A 1 101 ? -13.273 21.734 4.023 1 98.25 101 ALA A C 1
ATOM 747 O O . ALA A 1 101 ? -12.086 21.422 3.92 1 98.25 101 ALA A O 1
ATOM 748 N N . ASN A 1 102 ? -14.023 22.078 3.016 1 97.88 102 ASN A N 1
ATOM 749 C CA . ASN A 1 102 ? -13.57 21.859 1.645 1 97.88 102 ASN A CA 1
ATOM 750 C C . ASN A 1 102 ? -13.18 23.172 0.971 1 97.88 102 ASN A C 1
ATOM 752 O O . ASN A 1 102 ? -14.031 24 0.678 1 97.88 102 ASN A O 1
ATOM 756 N N . ASN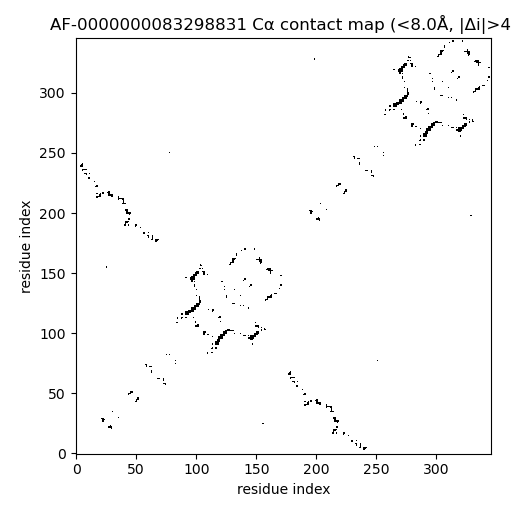 A 1 103 ? -11.977 23.344 0.718 1 96.94 103 ASN A N 1
ATOM 757 C CA . ASN A 1 103 ? -11.5 24.5 -0.035 1 96.94 103 ASN A CA 1
ATOM 758 C C . ASN A 1 103 ? -10.57 24.078 -1.174 1 96.94 103 ASN A C 1
ATOM 760 O O . ASN A 1 103 ? -9.773 24.891 -1.658 1 96.94 103 ASN A O 1
ATOM 764 N N . GLY A 1 104 ? -10.656 22.766 -1.535 1 95.38 104 GLY A N 1
ATOM 765 C CA . GLY A 1 104 ? -9.828 22.25 -2.609 1 95.38 104 GLY A CA 1
ATOM 766 C C . GLY A 1 104 ? -10.039 20.766 -2.865 1 95.38 104 GLY A C 1
ATOM 767 O O . GLY A 1 104 ? -11.031 20.188 -2.418 1 95.38 104 GLY A O 1
ATOM 768 N N . ILE A 1 105 ? -9.102 20.156 -3.549 1 94.94 105 ILE A N 1
ATOM 769 C CA . ILE A 1 105 ? -9.289 18.797 -4.027 1 94.94 105 ILE A CA 1
ATOM 770 C C . ILE A 1 105 ? -9.242 17.828 -2.854 1 94.94 105 ILE A C 1
ATOM 772 O O . ILE A 1 105 ? -9.891 16.781 -2.877 1 94.94 105 ILE A O 1
ATOM 776 N N . TRP A 1 106 ? -8.492 18.203 -1.818 1 96.19 106 TRP A N 1
ATOM 777 C CA . TRP A 1 106 ? -8.328 17.25 -0.718 1 96.19 106 TRP A CA 1
ATOM 778 C C . TRP A 1 106 ? -9.609 17.141 0.1 1 96.19 106 TRP A C 1
ATOM 780 O O . TRP A 1 106 ? -9.961 16.047 0.561 1 96.19 106 TRP A O 1
ATOM 790 N N . GLY A 1 107 ? -10.258 18.234 0.289 1 96.44 107 GLY A N 1
ATOM 791 C CA . GLY A 1 107 ? -11.57 18.156 0.916 1 96.44 107 GLY A CA 1
ATOM 792 C C . GLY A 1 107 ? -12.57 17.359 0.114 1 96.44 107 GLY A C 1
ATOM 793 O O . GLY A 1 107 ? -13.344 16.578 0.679 1 96.44 107 GLY A O 1
ATOM 794 N N . GLU A 1 108 ? -12.484 17.531 -1.203 1 96.81 108 GLU A N 1
ATOM 795 C CA . GLU A 1 108 ? -13.352 16.766 -2.092 1 96.81 108 GLU A CA 1
ATOM 796 C C . GLU A 1 108 ? -13.094 15.273 -1.969 1 96.81 108 GLU A C 1
ATOM 798 O O . GLU A 1 108 ? -14.031 14.484 -1.842 1 96.81 108 GLU A O 1
ATOM 803 N N . ARG A 1 109 ? -11.875 14.938 -1.905 1 97.38 109 ARG A N 1
ATOM 804 C CA . ARG A 1 109 ? -11.484 13.539 -1.817 1 97.38 109 ARG A CA 1
ATOM 805 C C . ARG A 1 109 ? -11.867 12.945 -0.465 1 97.38 109 ARG A C 1
ATOM 807 O O . ARG A 1 109 ? -12.336 11.812 -0.391 1 97.38 109 ARG A O 1
ATOM 814 N N . ALA A 1 110 ? -11.641 13.719 0.5 1 97.88 110 ALA A N 1
ATOM 815 C CA . ALA A 1 110 ? -12.031 13.266 1.832 1 97.88 110 ALA A CA 1
ATOM 816 C C . ALA A 1 110 ? -13.531 12.992 1.902 1 97.88 110 ALA A C 1
ATOM 818 O O . ALA A 1 110 ? -13.961 11.984 2.463 1 97.88 110 ALA A O 1
ATOM 819 N N . GLY A 1 111 ? -14.281 13.891 1.329 1 97.94 111 GLY A N 1
ATOM 820 C CA . GLY A 1 111 ? -15.727 13.688 1.272 1 97.94 111 GLY A CA 1
ATOM 821 C C . GLY A 1 111 ? -16.109 12.406 0.549 1 97.94 111 GLY A C 1
ATOM 822 O O . GLY A 1 111 ? -16.969 11.664 1.02 1 97.94 111 GLY A O 1
ATOM 823 N N . ASP A 1 112 ? -15.484 12.211 -0.547 1 97.5 112 ASP A N 1
ATOM 824 C CA . ASP A 1 112 ? -15.742 11.008 -1.333 1 97.5 112 ASP A CA 1
ATOM 825 C C . ASP A 1 112 ? -15.422 9.75 -0.528 1 97.5 112 ASP A C 1
ATOM 827 O O . ASP A 1 112 ? -16.234 8.812 -0.48 1 97.5 112 ASP A O 1
ATOM 831 N N . MET A 1 113 ? -14.328 9.695 0.12 1 96.94 113 MET A N 1
ATOM 832 C CA . MET A 1 113 ? -13.898 8.555 0.92 1 96.94 113 MET A CA 1
ATOM 833 C C . MET A 1 113 ? -14.859 8.312 2.078 1 96.94 113 MET A C 1
ATOM 835 O O . MET A 1 113 ? -15.227 7.168 2.355 1 96.94 113 MET A O 1
ATOM 839 N N . ALA A 1 114 ? -15.234 9.367 2.713 1 98.12 114 ALA A N 1
ATOM 840 C CA . ALA A 1 114 ? -16.156 9.25 3.836 1 98.12 114 ALA A CA 1
ATOM 841 C C . ALA A 1 114 ? -17.516 8.727 3.375 1 98.12 114 ALA A C 1
ATOM 843 O O . ALA A 1 114 ? -18.141 7.902 4.051 1 98.12 114 ALA A O 1
ATOM 844 N N . THR A 1 115 ? -17.969 9.203 2.219 1 97.5 115 THR A N 1
ATOM 845 C CA . THR A 1 115 ? -19.219 8.734 1.646 1 97.5 115 THR A CA 1
ATOM 846 C C . THR A 1 115 ? -19.172 7.238 1.368 1 97.5 115 THR A C 1
ATOM 848 O O . THR A 1 115 ? -20.094 6.5 1.726 1 97.5 115 THR A O 1
ATOM 851 N N . ARG A 1 116 ? -18.109 6.801 0.853 1 91.12 116 ARG A N 1
ATOM 852 C CA . ARG A 1 116 ? -17.953 5.387 0.53 1 91.12 116 ARG A CA 1
ATOM 853 C C . ARG A 1 116 ? -17.875 4.539 1.797 1 91.12 116 ARG A C 1
ATOM 855 O O . ARG A 1 116 ? -18.281 3.373 1.793 1 91.12 116 ARG A O 1
ATOM 862 N N . ALA A 1 117 ? -17.406 5.172 2.795 1 93.94 117 ALA A N 1
ATOM 863 C CA . ALA A 1 117 ? -17.344 4.477 4.078 1 93.94 117 ALA A CA 1
ATOM 864 C C . ALA A 1 117 ? -18.719 4.422 4.742 1 93.94 117 ALA A C 1
ATOM 866 O O . ALA A 1 117 ? -18.891 3.811 5.797 1 93.94 117 ALA A O 1
ATOM 867 N N . GLY A 1 118 ? -19.703 5.094 4.145 1 95.31 118 GLY A N 1
ATOM 868 C CA . GLY A 1 118 ? -21.062 5.027 4.633 1 95.31 118 GLY A CA 1
ATOM 869 C C . GLY A 1 118 ? -21.422 6.18 5.559 1 95.31 118 GLY A C 1
ATOM 870 O O . GLY A 1 118 ? -22.469 6.148 6.215 1 95.31 118 GLY A O 1
ATOM 871 N N . ALA A 1 119 ? -20.641 7.18 5.633 1 98.12 119 ALA A N 1
ATOM 872 C CA . ALA A 1 119 ? -20.875 8.297 6.539 1 98.12 119 ALA A CA 1
ATOM 873 C C . ALA A 1 119 ? -21.891 9.281 5.945 1 98.12 119 ALA A C 1
ATOM 875 O O . ALA A 1 119 ? -22.141 9.258 4.738 1 98.12 119 ALA A O 1
ATOM 876 N N . ASN A 1 120 ? -22.531 10.055 6.812 1 98.62 120 ASN A N 1
ATOM 877 C CA . ASN A 1 120 ? -23.281 11.242 6.43 1 98.62 120 ASN A CA 1
ATOM 878 C C . ASN A 1 120 ? -22.375 12.469 6.332 1 98.62 120 ASN A C 1
ATOM 880 O O . ASN A 1 120 ? -22.062 13.094 7.344 1 98.62 120 ASN A O 1
ATOM 884 N N . VAL A 1 121 ? -22.047 12.82 5.113 1 98.75 121 VAL A N 1
ATOM 885 C CA . VAL A 1 121 ? -21.031 13.836 4.883 1 98.75 121 VAL A CA 1
ATOM 886 C C . VAL A 1 121 ? -21.688 15.219 4.824 1 98.75 121 VAL A C 1
ATOM 888 O O . VAL A 1 121 ? -22.609 15.438 4.051 1 98.75 121 VAL A O 1
ATOM 891 N N . LYS A 1 122 ? -21.25 16.109 5.645 1 98.69 122 LYS A N 1
ATOM 892 C CA . LYS A 1 122 ? -21.547 17.531 5.617 1 98.69 122 LYS A CA 1
ATOM 893 C C . LYS A 1 122 ? -20.328 18.359 5.227 1 98.69 122 LYS A C 1
ATOM 895 O O . LYS A 1 122 ? -19.203 18 5.562 1 98.69 122 LYS A O 1
ATOM 900 N N . MET A 1 123 ? -20.656 19.484 4.496 1 97.88 123 MET A N 1
ATOM 901 C CA . MET A 1 123 ? -19.5 20.234 4.016 1 97.88 123 MET A CA 1
ATOM 902 C C . MET A 1 123 ? -19.672 21.734 4.297 1 97.88 123 MET A C 1
ATOM 904 O O . MET A 1 123 ? -20.766 22.266 4.164 1 97.88 123 MET A O 1
ATOM 908 N N . ILE A 1 124 ? -18.672 22.344 4.727 1 98 124 ILE A N 1
ATOM 909 C CA . ILE A 1 124 ? -18.531 23.781 4.598 1 98 124 ILE A CA 1
ATOM 910 C C . ILE A 1 124 ? -17.562 24.109 3.459 1 98 124 ILE A C 1
ATOM 912 O O . ILE A 1 124 ? -16.5 23.484 3.344 1 98 124 ILE A O 1
ATOM 916 N N . GLN A 1 125 ? -17.922 25.016 2.594 1 96.75 125 GLN A N 1
ATOM 917 C CA . GLN A 1 125 ? -17.203 25.203 1.341 1 96.75 125 GLN A CA 1
ATOM 918 C C . GLN A 1 125 ? -16.609 26.609 1.248 1 96.75 125 GLN A C 1
ATOM 920 O O . GLN A 1 125 ? -17.219 27.578 1.717 1 96.75 125 GLN A O 1
ATOM 925 N N . LYS A 1 126 ? -15.453 26.609 0.716 1 95.44 126 LYS A N 1
ATOM 926 C CA . LYS A 1 126 ? -14.789 27.844 0.301 1 95.44 126 LYS A CA 1
ATOM 927 C C . LYS A 1 126 ? -14.242 27.734 -1.118 1 95.44 126 LYS A C 1
ATOM 929 O O . LYS A 1 126 ? -13.914 26.625 -1.571 1 95.44 126 LYS A O 1
ATOM 934 N N . GLU A 1 127 ? -14.25 28.875 -1.763 1 94 127 GLU A N 1
ATOM 935 C CA . GLU A 1 127 ? -13.625 28.891 -3.082 1 94 127 GLU A CA 1
ATOM 936 C C . GLU A 1 127 ? -12.125 28.594 -2.986 1 94 127 GLU A C 1
ATOM 938 O O . GLU A 1 127 ? -11.508 28.828 -1.944 1 94 127 GLU A O 1
ATOM 943 N N . ALA A 1 128 ? -11.625 28.141 -4.129 1 90.25 128 ALA A N 1
ATOM 944 C CA . ALA A 1 128 ? -10.188 27.891 -4.199 1 90.25 128 ALA A CA 1
ATOM 945 C C . ALA A 1 128 ? -9.398 29.141 -3.824 1 90.25 128 ALA A C 1
ATOM 947 O O . ALA A 1 128 ? -9.711 30.25 -4.273 1 90.25 128 ALA A O 1
ATOM 948 N N . GLY A 1 129 ? -8.469 28.922 -2.951 1 92.44 129 GLY A N 1
ATOM 949 C CA . GLY A 1 129 ? -7.668 30.062 -2.5 1 92.44 129 GLY A CA 1
ATOM 950 C C . GLY A 1 129 ? -8.117 30.609 -1.159 1 92.44 129 GLY A C 1
ATOM 951 O O . GLY A 1 129 ? -7.391 31.375 -0.519 1 92.44 129 GLY A O 1
ATOM 952 N N . GLY A 1 130 ? -9.297 30.125 -0.718 1 95.12 130 GLY A N 1
ATOM 953 C CA . GLY A 1 130 ? -9.805 30.578 0.57 1 95.12 130 GLY A CA 1
ATOM 954 C C . GLY A 1 130 ? -9.445 29.641 1.709 1 95.12 130 GLY A C 1
ATOM 955 O O . GLY A 1 130 ? -9.031 28.5 1.478 1 95.12 130 GLY A O 1
ATOM 956 N N . SER A 1 131 ? -9.445 30.219 2.934 1 96.56 131 SER A N 1
ATOM 957 C CA . SER A 1 131 ? -9.305 29.438 4.156 1 96.56 131 SER A CA 1
ATOM 958 C C . SER A 1 131 ? -10.453 29.719 5.125 1 96.56 131 SER A C 1
ATOM 960 O O . SER A 1 131 ? -11.172 30.703 4.98 1 96.56 131 SER A O 1
ATOM 962 N N . PHE A 1 132 ? -10.586 28.859 6.086 1 97.81 132 PHE A N 1
ATOM 963 C CA . PHE A 1 132 ? -11.711 28.953 7.016 1 97.81 132 PHE A CA 1
ATOM 964 C C . PHE A 1 132 ? -11.289 29.656 8.305 1 97.81 132 PHE A C 1
ATOM 966 O O . PHE A 1 132 ? -10.203 29.391 8.828 1 97.81 132 PHE A O 1
ATOM 973 N N . SER A 1 133 ? -12.172 30.562 8.75 1 97.12 133 SER A N 1
ATOM 974 C CA . SER A 1 133 ? -11.984 31.125 10.078 1 97.12 133 SER A CA 1
ATOM 975 C C . SER A 1 133 ? -12.453 30.156 11.156 1 97.12 133 SER A C 1
ATOM 977 O O . SER A 1 133 ? -13.234 29.234 10.883 1 97.12 133 SER A O 1
ATOM 979 N N . LEU A 1 134 ? -11.938 30.438 12.352 1 96.94 134 LEU A N 1
ATOM 980 C CA . LEU A 1 134 ? -12.375 29.609 13.477 1 96.94 134 LEU A CA 1
ATOM 981 C C . LEU A 1 134 ? -13.891 29.703 13.656 1 96.94 134 LEU A C 1
ATOM 983 O O . LEU A 1 134 ? -14.547 28.703 13.969 1 96.94 134 LEU A O 1
ATOM 987 N N . GLU A 1 135 ? -14.438 30.844 13.414 1 97.12 135 GLU A N 1
ATOM 988 C CA . GLU A 1 135 ? -15.867 31.078 13.578 1 97.12 135 GLU A CA 1
ATOM 989 C C . GLU A 1 135 ? -16.688 30.297 12.555 1 97.12 135 GLU A C 1
ATOM 991 O O . GLU A 1 135 ? -17.734 29.75 12.875 1 97.12 135 GLU A O 1
ATOM 996 N N . GLU A 1 136 ? -16.25 30.25 11.375 1 97.19 136 GLU A N 1
ATOM 997 C CA . GLU A 1 136 ? -16.938 29.484 10.336 1 97.19 136 GLU A CA 1
ATOM 998 C C . GLU A 1 136 ? -16.969 28 10.664 1 97.19 136 GLU A C 1
ATOM 1000 O O . GLU A 1 136 ? -18 27.344 10.5 1 97.19 136 GLU A O 1
ATOM 1005 N N . ILE A 1 137 ? -15.852 27.484 11.133 1 97.69 137 ILE A N 1
ATOM 1006 C CA . ILE A 1 137 ? -15.773 26.078 11.492 1 97.69 137 ILE A CA 1
ATOM 1007 C C . ILE A 1 137 ? -16.656 25.812 12.711 1 97.69 137 ILE A C 1
ATOM 1009 O O . ILE A 1 137 ? -17.359 24.797 12.758 1 97.69 137 ILE A O 1
ATOM 1013 N N . LYS A 1 138 ? -16.609 26.75 13.625 1 97.56 138 LYS A N 1
ATOM 1014 C CA . LYS A 1 138 ? -17.453 26.625 14.82 1 97.56 138 LYS A CA 1
ATOM 1015 C C . LYS A 1 138 ? -18.922 26.484 14.445 1 97.56 138 LYS A C 1
ATOM 1017 O O . LYS A 1 138 ? -19.625 25.641 14.977 1 97.56 138 LYS A O 1
ATOM 1022 N N . LYS A 1 139 ? -19.406 27.281 13.586 1 97.56 139 LYS A N 1
ATOM 1023 C CA . LYS A 1 139 ? -20.797 27.234 13.141 1 97.56 139 LYS A CA 1
ATOM 1024 C C . LYS A 1 139 ? -21.141 25.875 12.562 1 97.56 139 LYS A C 1
ATOM 1026 O O . LYS A 1 139 ? -22.203 25.328 12.844 1 97.56 139 LYS A O 1
ATOM 1031 N N . GLY A 1 140 ? -20.234 25.312 11.75 1 97.5 140 GLY A N 1
ATOM 1032 C CA . GLY A 1 140 ? -20.438 23.984 11.195 1 97.5 140 GLY A CA 1
ATOM 1033 C C . GLY A 1 140 ? -20.484 22.906 12.25 1 97.5 140 GLY A C 1
ATOM 1034 O O . GLY A 1 140 ? -21.328 22 12.188 1 97.5 140 GLY A O 1
ATOM 1035 N N . LEU A 1 141 ? -19.562 22.984 13.18 1 97.75 141 LEU A N 1
ATOM 1036 C CA . LEU A 1 141 ? -19.5 22 14.258 1 97.75 141 LEU A CA 1
ATOM 1037 C C . LEU A 1 141 ? -20.781 22.031 15.094 1 97.75 141 LEU A C 1
ATOM 1039 O O . LEU A 1 141 ? -21.312 20.969 15.445 1 97.75 141 LEU A O 1
ATOM 1043 N N . GLU A 1 142 ? -21.266 23.234 15.391 1 97 142 GLU A N 1
ATOM 1044 C CA . GLU A 1 142 ? -22.469 23.375 16.219 1 97 142 GLU A CA 1
ATOM 1045 C C . GLU A 1 142 ? -23.719 22.891 15.469 1 97 142 GLU A C 1
ATOM 1047 O O . GLU A 1 142 ? -24.609 22.297 16.062 1 97 142 GLU A O 1
ATOM 1052 N N . ALA A 1 143 ? -23.75 23.109 14.227 1 97.62 143 ALA A N 1
ATOM 1053 C CA . ALA A 1 143 ? -24.906 22.766 13.414 1 97.62 143 ALA A CA 1
ATOM 1054 C C . ALA A 1 143 ? -25 21.25 13.195 1 97.62 143 ALA A C 1
ATOM 1056 O O . ALA A 1 143 ? -26.078 20.672 13.25 1 97.62 143 ALA A O 1
ATOM 1057 N N . GLU A 1 144 ? -23.812 20.609 13.031 1 97.62 144 GLU A N 1
ATOM 1058 C CA . GLU A 1 144 ? -23.844 19.234 12.539 1 97.62 144 GLU A CA 1
ATOM 1059 C C . GLU A 1 144 ? -23.469 18.25 13.641 1 97.62 144 GLU A C 1
ATOM 1061 O O . GLU A 1 144 ? -23.781 17.062 13.555 1 97.62 144 GLU A O 1
ATOM 1066 N N . LYS A 1 145 ? -22.734 18.688 14.648 1 97.12 145 LYS A N 1
ATOM 1067 C CA . LYS A 1 145 ? -22.234 17.844 15.742 1 97.12 145 LYS A CA 1
ATOM 1068 C C . LYS A 1 145 ? -21.609 16.562 15.203 1 97.12 145 LYS A C 1
ATOM 1070 O O . LYS A 1 145 ? -22.031 15.461 15.578 1 97.12 145 LYS A O 1
ATOM 1075 N N . PRO A 1 146 ? -20.578 16.734 14.383 1 98 146 PRO A N 1
ATOM 1076 C CA . PRO A 1 146 ? -19.984 15.578 13.703 1 98 146 PRO A CA 1
ATOM 1077 C C . PRO A 1 146 ? -19.125 14.734 14.625 1 98 146 PRO A C 1
ATOM 1079 O O . PRO A 1 146 ? -18.625 15.227 15.648 1 98 146 PRO A O 1
ATOM 1082 N N . LYS A 1 147 ? -19 13.523 14.195 1 96.5 147 LYS A N 1
ATOM 1083 C CA . LYS A 1 147 ? -18.062 12.617 14.844 1 96.5 147 LYS A CA 1
ATOM 1084 C C . LYS A 1 147 ? -16.625 12.969 14.484 1 96.5 147 LYS A C 1
ATOM 1086 O O . LYS A 1 147 ? -15.703 12.742 15.281 1 96.5 147 LYS A O 1
ATOM 1091 N N . LEU A 1 148 ? -16.438 13.555 13.344 1 96.62 148 LEU A N 1
ATOM 1092 C CA . LEU A 1 148 ? -15.109 13.836 12.797 1 96.62 148 LEU A CA 1
ATOM 1093 C C . LEU A 1 148 ? -15.125 15.125 11.977 1 96.62 148 LEU A C 1
ATOM 1095 O O . LEU A 1 148 ? -16.062 15.367 11.211 1 96.62 148 LEU A O 1
ATOM 1099 N N . LEU A 1 149 ? -14.125 15.938 12.195 1 97.94 149 LEU A N 1
ATOM 1100 C CA . LEU A 1 149 ? -13.852 17.109 11.359 1 97.94 149 LEU A CA 1
ATOM 1101 C C . LEU A 1 149 ? -12.594 16.875 10.523 1 97.94 149 LEU A C 1
ATOM 1103 O O . LEU A 1 149 ? -11.555 16.469 11.047 1 97.94 149 LEU A O 1
ATOM 1107 N N . PHE A 1 150 ? -12.758 17.094 9.227 1 97.94 150 PHE A N 1
ATOM 1108 C CA . PHE A 1 150 ? -11.609 17.031 8.336 1 97.94 150 PHE A CA 1
ATOM 1109 C C . PHE A 1 150 ? -11.219 18.422 7.848 1 97.94 150 PHE A C 1
ATOM 1111 O O . PHE A 1 150 ? -12.062 19.156 7.32 1 97.94 150 PHE A O 1
ATOM 1118 N N . VAL A 1 151 ? -9.977 18.766 8.055 1 97.25 151 VAL A N 1
ATOM 1119 C CA . VAL A 1 151 ? -9.406 20.031 7.578 1 97.25 151 VAL A CA 1
ATOM 1120 C C . VAL A 1 151 ? -8.07 19.766 6.895 1 97.25 151 VAL A 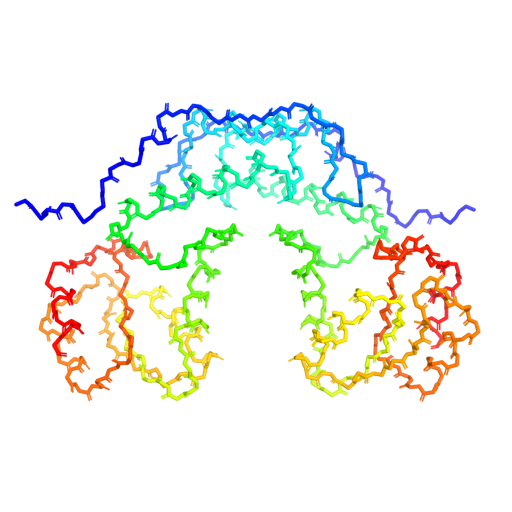C 1
ATOM 1122 O O . VAL A 1 151 ? -7.281 18.938 7.359 1 97.25 151 VAL A O 1
ATOM 1125 N N . THR A 1 152 ? -7.902 20.422 5.789 1 96.56 152 THR A N 1
ATOM 1126 C CA . THR A 1 152 ? -6.602 20.359 5.133 1 96.56 152 THR A CA 1
ATOM 1127 C C . THR A 1 152 ? -5.707 21.5 5.609 1 96.56 152 THR A C 1
ATOM 1129 O O . THR A 1 152 ? -6.004 22.672 5.359 1 96.56 152 THR A O 1
ATOM 1132 N N . HIS A 1 153 ? -4.609 21.156 6.293 1 95.75 153 HIS A N 1
ATOM 1133 C CA . HIS A 1 153 ? -3.695 22.188 6.781 1 95.75 153 HIS A CA 1
ATOM 1134 C C . HIS A 1 153 ? -2.998 22.891 5.621 1 95.75 153 HIS A C 1
ATOM 1136 O O . HIS A 1 153 ? -3.076 24.125 5.504 1 95.75 153 HIS A O 1
ATOM 1142 N N . GLY A 1 154 ? -2.25 22.125 4.793 1 95.31 154 GLY A N 1
ATOM 1143 C CA . GLY A 1 154 ? -1.67 22.641 3.568 1 95.31 154 GLY A CA 1
ATOM 1144 C C . GLY A 1 154 ? -2.404 22.188 2.32 1 95.31 154 GLY A C 1
ATOM 1145 O O . GLY A 1 154 ? -2.137 21.109 1.793 1 95.31 154 GLY A O 1
ATOM 1146 N N . GLU A 1 155 ? -3.297 23.031 1.816 1 95.31 155 GLU A N 1
ATOM 1147 C CA . GLU A 1 155 ? -3.99 22.75 0.563 1 95.31 155 GLU A CA 1
ATOM 1148 C C . GLU A 1 155 ? -3.104 23.062 -0.639 1 95.31 155 GLU A C 1
ATOM 1150 O O . GLU A 1 155 ? -3.105 24.172 -1.149 1 95.31 155 GLU A O 1
ATOM 1155 N N . SER A 1 156 ? -2.438 22.031 -1.061 1 92.06 156 SER A N 1
ATOM 1156 C CA . SER A 1 156 ? -1.403 22.219 -2.074 1 92.06 156 SER A CA 1
ATOM 1157 C C . SER A 1 156 ? -2.014 22.516 -3.439 1 92.06 156 SER A C 1
ATOM 1159 O O . SER A 1 156 ? -1.35 23.062 -4.312 1 92.06 156 SER A O 1
ATOM 1161 N N . SER A 1 157 ? -3.277 22.156 -3.693 1 91 157 SER A N 1
ATOM 1162 C CA . SER A 1 157 ? -3.93 22.406 -4.973 1 91 157 SER A CA 1
ATOM 1163 C C . SER A 1 157 ? -4.148 23.891 -5.199 1 91 157 SER A C 1
ATOM 1165 O O . SER A 1 157 ? -4.301 24.344 -6.34 1 91 157 SER A O 1
ATOM 1167 N N . THR A 1 158 ? -4.184 24.672 -4.09 1 92.69 158 THR A N 1
ATOM 1168 C CA . THR A 1 158 ? -4.441 26.094 -4.258 1 92.69 158 THR A CA 1
ATOM 1169 C C . THR A 1 158 ? -3.359 26.922 -3.568 1 92.69 158 THR A C 1
ATOM 1171 O O . THR A 1 158 ? -3.373 28.156 -3.637 1 92.69 158 THR A O 1
ATOM 1174 N N . GLY A 1 159 ? -2.443 26.234 -2.883 1 92.81 159 GLY A N 1
ATOM 1175 C CA . GLY A 1 159 ? -1.341 26.922 -2.225 1 92.81 159 GLY A CA 1
ATOM 1176 C C . GLY A 1 159 ? -1.753 27.625 -0.946 1 92.81 159 GLY A C 1
ATOM 1177 O O . GLY A 1 159 ? -1.155 28.625 -0.566 1 92.81 159 GLY A O 1
ATOM 1178 N N . VAL A 1 160 ? -2.838 27.109 -0.275 1 94.81 160 VAL A N 1
ATOM 1179 C CA . VAL A 1 160 ? -3.385 27.766 0.91 1 94.81 160 VAL A CA 1
ATOM 1180 C C . VAL A 1 160 ? -2.984 26.984 2.16 1 94.81 160 VAL A C 1
ATOM 1182 O O . VAL A 1 160 ? -3.029 25.75 2.174 1 94.81 160 VAL A O 1
ATOM 1185 N N . VAL A 1 161 ? -2.559 27.734 3.281 1 96.12 161 VAL A N 1
ATOM 1186 C CA . VAL A 1 161 ? -2.322 27.141 4.59 1 96.12 161 VAL A CA 1
ATOM 1187 C C . VAL A 1 161 ? -3.477 27.469 5.527 1 96.12 161 VAL A C 1
ATOM 1189 O O . VAL A 1 161 ? -3.811 28.641 5.719 1 96.12 161 VAL A O 1
ATOM 1192 N N . GLN A 1 162 ? -4.125 26.484 6.047 1 96.81 162 GLN A N 1
ATOM 1193 C CA . GLN A 1 162 ? -5.199 26.625 7.027 1 96.81 162 GLN A CA 1
ATOM 1194 C C . GLN A 1 162 ? -4.637 26.828 8.43 1 96.81 162 GLN A C 1
ATOM 1196 O O . GLN A 1 162 ? -3.83 26.016 8.898 1 96.81 162 GLN A O 1
ATOM 1201 N N . ASN A 1 163 ? -5.02 27.969 9.055 1 95.69 163 ASN A N 1
ATOM 1202 C CA . ASN A 1 163 ? -4.645 28.156 10.453 1 95.69 163 ASN A CA 1
ATOM 1203 C C . ASN A 1 163 ? -5.309 27.125 11.359 1 95.69 163 ASN A C 1
ATOM 1205 O O . ASN A 1 163 ? -6.531 26.969 11.336 1 95.69 163 ASN A O 1
ATOM 1209 N N . LEU A 1 164 ? -4.527 26.422 12.203 1 95.25 164 LEU A N 1
ATOM 1210 C CA . LEU A 1 164 ? -5.062 25.344 13.031 1 95.25 164 LEU A CA 1
ATOM 1211 C C . LEU A 1 164 ? -5.203 25.781 14.484 1 95.25 164 LEU A C 1
ATOM 1213 O O . LEU A 1 164 ? -5.781 25.062 15.305 1 95.25 164 LEU A O 1
ATOM 1217 N N . GLU A 1 165 ? -4.668 26.875 14.758 1 94.5 165 GLU A N 1
ATOM 1218 C CA . GLU A 1 165 ? -4.711 27.344 16.141 1 94.5 165 GLU A CA 1
ATOM 1219 C C . GLU A 1 165 ? -6.148 27.438 16.656 1 94.5 165 GLU A C 1
ATOM 1221 O O . GLU A 1 165 ? -6.996 28.078 16.016 1 94.5 165 GLU A O 1
ATOM 1226 N N . GLY A 1 166 ? -6.398 26.781 17.75 1 93.88 166 GLY A N 1
ATOM 1227 C CA . GLY A 1 166 ? -7.703 26.844 18.391 1 93.88 166 GLY A CA 1
ATOM 1228 C C . GLY A 1 166 ? -8.648 25.766 17.922 1 93.88 166 GLY A C 1
ATOM 1229 O O . GLY A 1 166 ? -9.672 25.5 18.562 1 93.88 166 GLY A O 1
ATOM 1230 N N . LEU A 1 167 ? -8.367 25.125 16.875 1 95 167 LEU A N 1
ATOM 1231 C CA . LEU A 1 167 ? -9.266 24.141 16.266 1 95 167 LEU A CA 1
ATOM 1232 C C . LEU A 1 167 ? -9.438 22.938 17.188 1 95 167 LEU A C 1
ATOM 1234 O O . LEU A 1 167 ? -10.555 22.438 17.359 1 95 167 LEU A O 1
ATOM 1238 N N . GLY A 1 168 ? -8.32 22.469 17.719 1 92.69 168 GLY A N 1
ATOM 1239 C CA . GLY A 1 168 ? -8.391 21.359 18.656 1 92.69 168 GLY A CA 1
ATOM 1240 C C . GLY A 1 168 ? -9.344 21.609 19.812 1 92.69 168 GLY A C 1
ATOM 1241 O O . GLY A 1 168 ? -10.18 20.75 20.125 1 92.69 168 GLY A O 1
ATOM 1242 N N . LYS A 1 169 ? -9.219 22.734 20.422 1 91.88 169 LYS A N 1
ATOM 1243 C CA . LYS A 1 169 ? -10.078 23.109 21.547 1 91.88 169 LYS A CA 1
ATOM 1244 C C . LYS A 1 169 ? -11.547 23.156 21.109 1 91.88 169 LYS A C 1
ATOM 1246 O O . LYS A 1 169 ? -12.43 22.734 21.859 1 91.88 169 LYS A O 1
ATOM 1251 N N . LEU A 1 170 ? -11.727 23.656 19.922 1 92.81 170 LEU A N 1
ATOM 1252 C CA . LEU A 1 170 ? -13.086 23.75 19.391 1 92.81 170 LEU A CA 1
ATOM 1253 C C . LEU A 1 170 ? -13.703 22.359 19.234 1 92.81 170 LEU A C 1
ATOM 1255 O O . LEU A 1 170 ? -14.891 22.188 19.516 1 92.81 170 LEU A O 1
ATOM 1259 N N . CYS A 1 171 ? -12.93 21.359 18.891 1 92.5 171 CYS A N 1
ATOM 1260 C CA . CYS A 1 171 ? -13.43 20 18.625 1 92.5 171 CYS A CA 1
ATOM 1261 C C . CYS A 1 171 ? -13.703 19.266 19.938 1 92.5 171 CYS A C 1
ATOM 1263 O O . CYS A 1 171 ? -14.438 18.281 19.953 1 92.5 171 CYS A O 1
ATOM 1265 N N . HIS A 1 172 ? -13.172 19.688 21.047 1 88.56 172 HIS A N 1
ATOM 1266 C CA . HIS A 1 172 ? -13.352 19 22.328 1 88.56 172 HIS A CA 1
ATOM 1267 C C . HIS A 1 172 ? -14.508 19.609 23.125 1 88.56 172 HIS A C 1
ATOM 1269 O O . HIS A 1 172 ? -14.852 19.109 24.188 1 88.56 172 HIS A O 1
ATOM 1275 N N . ARG A 1 173 ? -15.195 20.594 22.594 1 79 173 ARG A N 1
ATOM 1276 C CA . ARG A 1 173 ? -16.344 21.203 23.266 1 79 173 ARG A CA 1
ATOM 1277 C C . ARG A 1 173 ? -17.594 20.359 23.062 1 79 173 ARG A C 1
ATOM 1279 O O . ARG A 1 173 ? -17.75 19.688 22.047 1 79 173 ARG A O 1
ATOM 1286 N N . MET B 1 1 ? 4.82 27.469 26.578 1 45.25 1 MET B N 1
ATOM 1287 C CA . MET B 1 1 ? 5.492 26.422 25.812 1 45.25 1 MET B CA 1
ATOM 1288 C C . MET B 1 1 ? 4.816 25.062 26.031 1 45.25 1 MET B C 1
ATOM 1290 O O . MET B 1 1 ? 4.691 24.609 27.156 1 45.25 1 MET B O 1
ATOM 1294 N N . SER B 1 2 ? 3.832 24.656 25.172 1 57.84 2 SER B N 1
ATOM 1295 C CA . SER B 1 2 ? 3.004 23.484 25.438 1 57.84 2 SER B CA 1
ATOM 1296 C C . SER B 1 2 ? 3.857 22.281 25.797 1 57.84 2 SER B C 1
ATOM 1298 O O . SER B 1 2 ? 4.922 22.078 25.219 1 57.84 2 SER B O 1
ATOM 1300 N N . SER B 1 3 ? 3.873 21.969 27.062 1 68.69 3 SER B N 1
ATOM 1301 C CA . SER B 1 3 ? 4.609 20.844 27.609 1 68.69 3 SER B CA 1
ATOM 1302 C C . SER B 1 3 ? 4.457 19.609 26.734 1 68.69 3 SER B C 1
ATOM 1304 O O . SER B 1 3 ? 3.363 19.312 26.234 1 68.69 3 SER B O 1
ATOM 1306 N N . LEU B 1 4 ? 5.574 19.141 26.188 1 78.12 4 LEU B N 1
ATOM 1307 C CA . LEU B 1 4 ? 5.586 17.891 25.453 1 78.12 4 LEU B CA 1
ATOM 1308 C C . LEU B 1 4 ? 4.973 16.766 26.281 1 78.12 4 LEU B C 1
ATOM 1310 O O . LEU B 1 4 ? 5.281 16.625 27.469 1 78.12 4 LEU B O 1
ATOM 1314 N N . LYS B 1 5 ? 3.9 16.047 25.875 1 83.88 5 LYS B N 1
ATOM 1315 C CA . LYS B 1 5 ? 3.289 14.891 26.5 1 83.88 5 LYS B CA 1
ATOM 1316 C C . LYS B 1 5 ? 4.203 13.672 26.406 1 83.88 5 LYS B C 1
ATOM 1318 O O . LYS B 1 5 ? 4.219 12.828 27.312 1 83.88 5 LYS B O 1
ATOM 1323 N N . VAL B 1 6 ? 5.004 13.672 25.344 1 92.5 6 VAL B N 1
ATOM 1324 C CA . VAL B 1 6 ? 5.871 12.531 25.062 1 92.5 6 VAL B CA 1
ATOM 1325 C C . VAL B 1 6 ? 7.305 13.008 24.844 1 92.5 6 VAL B C 1
ATOM 1327 O O . VAL B 1 6 ? 7.555 13.875 24 1 92.5 6 VAL B O 1
ATOM 1330 N N . ASN B 1 7 ? 8.195 12.492 25.594 1 93.62 7 ASN B N 1
ATOM 1331 C CA . ASN B 1 7 ? 9.602 12.836 25.438 1 93.62 7 ASN B CA 1
ATOM 1332 C C . ASN B 1 7 ? 10.227 12.094 24.25 1 93.62 7 ASN B C 1
ATOM 1334 O O . ASN B 1 7 ? 9.727 11.047 23.844 1 93.62 7 ASN B O 1
ATOM 1338 N N . ALA B 1 8 ? 11.359 12.664 23.797 1 94.06 8 ALA B N 1
ATOM 1339 C CA . ALA B 1 8 ? 12.102 11.992 22.719 1 94.06 8 ALA B CA 1
ATOM 1340 C C . ALA B 1 8 ? 12.562 10.602 23.172 1 94.06 8 ALA B C 1
ATOM 1342 O O . ALA B 1 8 ? 13.227 10.461 24.203 1 94.06 8 ALA B O 1
ATOM 1343 N N . PRO B 1 9 ? 12.219 9.578 22.406 1 94.88 9 PRO B N 1
ATOM 1344 C CA . PRO B 1 9 ? 12.617 8.227 22.828 1 94.88 9 PRO B CA 1
ATOM 1345 C C . PRO B 1 9 ? 14.125 8.016 22.75 1 94.88 9 PRO B C 1
ATOM 1347 O O . PRO B 1 9 ? 14.75 8.297 21.719 1 94.88 9 PRO B O 1
ATOM 1350 N N . GLU B 1 10 ? 14.734 7.5 23.734 1 95.75 10 GLU B N 1
ATOM 1351 C CA . GLU B 1 10 ? 16.172 7.254 23.797 1 95.75 10 GLU B CA 1
ATOM 1352 C C . GLU B 1 10 ? 16.609 6.234 22.75 1 95.75 10 GLU B C 1
ATOM 1354 O O . GLU B 1 10 ? 17.719 6.309 22.234 1 95.75 10 GLU B O 1
ATOM 1359 N N . VAL B 1 11 ? 15.758 5.367 22.438 1 94.62 11 VAL B N 1
ATOM 1360 C CA . VAL B 1 11 ? 16.078 4.27 21.516 1 94.62 11 VAL B CA 1
ATOM 1361 C C . VAL B 1 11 ? 16.406 4.824 20.141 1 94.62 11 VAL B C 1
ATOM 1363 O O . VAL B 1 11 ? 17.125 4.188 19.359 1 94.62 11 VAL B O 1
ATOM 1366 N N . LEU B 1 12 ? 15.922 5.988 19.812 1 93.44 12 LEU B N 1
ATOM 1367 C CA . LEU B 1 12 ? 16.125 6.551 18.484 1 93.44 12 LEU B CA 1
ATOM 1368 C C . LEU B 1 12 ? 17.531 7.133 18.344 1 93.44 12 LEU B C 1
ATOM 1370 O O . LEU B 1 12 ? 17.938 7.504 17.234 1 93.44 12 LEU B O 1
ATOM 1374 N N . LYS B 1 13 ? 18.234 7.211 19.406 1 93.81 13 LYS 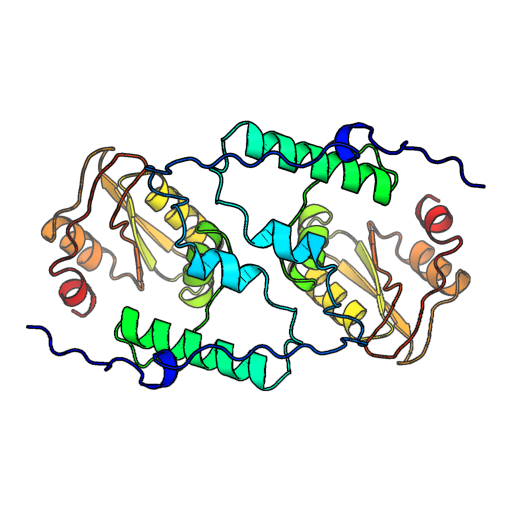B N 1
ATOM 1375 C CA . LYS B 1 13 ? 19.625 7.645 19.359 1 93.81 13 LYS B CA 1
ATOM 1376 C C . LYS B 1 13 ? 20.547 6.508 18.922 1 93.81 13 LYS B C 1
ATOM 1378 O O . LYS B 1 13 ? 21.719 6.738 18.578 1 93.81 13 LYS B O 1
ATOM 1383 N N . GLU B 1 14 ? 20.031 5.383 18.938 1 92.5 14 GLU B N 1
ATOM 1384 C CA . GLU B 1 14 ? 20.797 4.207 18.531 1 92.5 14 GLU B CA 1
ATOM 1385 C C . GLU B 1 14 ? 20.641 3.939 17.031 1 92.5 14 GLU B C 1
ATOM 1387 O O . GLU B 1 14 ? 19.594 4.191 16.453 1 92.5 14 GLU B O 1
ATOM 1392 N N . SER B 1 15 ? 21.719 3.439 16.453 1 91.38 15 SER B N 1
ATOM 1393 C CA . SER B 1 15 ? 21.656 3.057 15.055 1 91.38 15 SER B CA 1
ATOM 1394 C C . SER B 1 15 ? 20.828 1.787 14.859 1 91.38 15 SER B C 1
ATOM 1396 O O . SER B 1 15 ? 20.812 0.914 15.727 1 91.38 15 SER B O 1
ATOM 1398 N N . ILE B 1 16 ? 20.156 1.72 13.695 1 92.44 16 ILE B N 1
ATOM 1399 C CA . ILE B 1 16 ? 19.406 0.508 13.383 1 92.44 16 ILE B CA 1
ATOM 1400 C C . ILE B 1 16 ? 20.375 -0.652 13.148 1 92.44 16 ILE B C 1
ATOM 1402 O O . ILE B 1 16 ? 21.453 -0.465 12.594 1 92.44 16 ILE B O 1
ATOM 1406 N N . VAL B 1 17 ? 20.016 -1.761 13.586 1 94.12 17 VAL B N 1
ATOM 1407 C CA . VAL B 1 17 ? 20.812 -2.975 13.422 1 94.12 17 VAL B CA 1
ATOM 1408 C C . VAL B 1 17 ? 20.125 -3.896 12.406 1 94.12 17 VAL B C 1
ATOM 1410 O O . VAL B 1 17 ? 19.047 -4.418 12.656 1 94.12 17 VAL B O 1
ATOM 1413 N N . VAL B 1 18 ? 20.828 -4.098 11.266 1 95.44 18 VAL B N 1
ATOM 1414 C CA . VAL B 1 18 ? 20.297 -4.953 10.203 1 95.44 18 VAL B CA 1
ATOM 1415 C C . VAL B 1 18 ? 21.359 -5.973 9.797 1 95.44 18 VAL B C 1
ATOM 1417 O O . VAL B 1 18 ? 22.125 -5.742 8.852 1 95.44 18 VAL B O 1
ATOM 1420 N N . PRO B 1 19 ? 21.359 -7.059 10.438 1 95.44 19 PRO B N 1
ATOM 1421 C CA . PRO B 1 19 ? 22.344 -8.078 10.078 1 95.44 19 PRO B CA 1
ATOM 1422 C C . PRO B 1 19 ? 22.062 -8.727 8.727 1 95.44 19 PRO B C 1
ATOM 1424 O O . PRO B 1 19 ? 20.906 -8.734 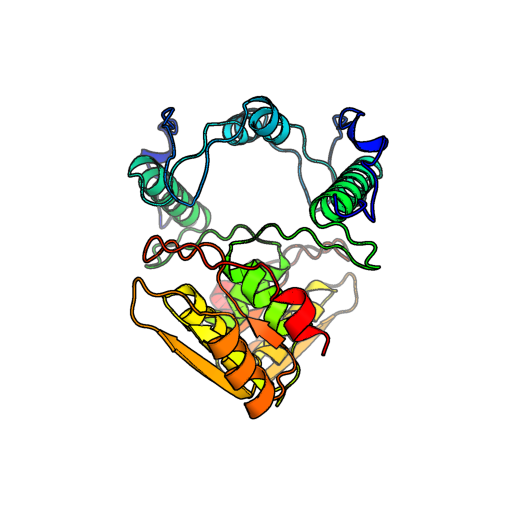8.273 1 95.44 19 PRO B O 1
ATOM 1427 N N . ALA B 1 20 ? 23.109 -9.273 8.133 1 92.56 20 ALA B N 1
ATOM 1428 C CA . ALA B 1 20 ? 22.922 -10.078 6.93 1 92.56 20 ALA B CA 1
ATOM 1429 C C . ALA B 1 20 ? 22.438 -11.484 7.277 1 92.56 20 ALA B C 1
ATOM 1431 O O . ALA B 1 20 ? 23.125 -12.234 7.98 1 92.56 20 ALA B O 1
ATOM 1432 N N . LYS B 1 21 ? 21.25 -11.695 6.855 1 94.69 21 LYS B N 1
ATOM 1433 C CA . LYS B 1 21 ? 20.672 -13.016 7.102 1 94.69 21 LYS B CA 1
ATOM 1434 C C . LYS B 1 21 ? 20.25 -13.68 5.793 1 94.69 21 LYS B C 1
ATOM 1436 O O . LYS B 1 21 ? 19.828 -13.008 4.852 1 94.69 21 LYS B O 1
ATOM 1441 N N . SER B 1 22 ? 20.375 -15.039 5.703 1 94.5 22 SER B N 1
ATOM 1442 C CA . SER B 1 22 ? 19.828 -15.805 4.582 1 94.5 22 SER B CA 1
ATOM 1443 C C . SER B 1 22 ? 18.359 -16.125 4.793 1 94.5 22 SER B C 1
ATOM 1445 O O . SER B 1 22 ? 18 -16.828 5.746 1 94.5 22 SER B O 1
ATOM 1447 N N . LEU B 1 23 ? 17.594 -15.578 3.9 1 94.38 23 LEU B N 1
ATOM 1448 C CA . LEU B 1 23 ? 16.172 -15.82 3.982 1 94.38 23 LEU B CA 1
ATOM 1449 C C . LEU B 1 23 ? 15.766 -17.031 3.146 1 94.38 23 LEU B C 1
ATOM 1451 O O . LEU B 1 23 ? 15.883 -17.016 1.919 1 94.38 23 LEU B O 1
ATOM 1455 N N . MET B 1 24 ? 15.188 -18.078 3.742 1 90.81 24 MET B N 1
ATOM 1456 C CA . MET B 1 24 ? 14.961 -19.344 3.061 1 90.81 24 MET B CA 1
ATOM 1457 C C . MET B 1 24 ? 13.477 -19.703 3.061 1 90.81 24 MET B C 1
ATOM 1459 O O . MET B 1 24 ? 13.086 -20.781 2.621 1 90.81 24 MET B O 1
ATOM 1463 N N . GLY B 1 25 ? 12.664 -18.844 3.633 1 86.19 25 GLY B N 1
ATOM 1464 C CA . GLY B 1 25 ? 11.227 -19.078 3.619 1 86.19 25 GLY B CA 1
ATOM 1465 C C . GLY B 1 25 ? 10.57 -18.672 2.314 1 86.19 25 GLY B C 1
ATOM 1466 O O . GLY B 1 25 ? 11.258 -18.328 1.351 1 86.19 25 GLY B O 1
ATOM 1467 N N . PRO B 1 26 ? 9.219 -18.797 2.221 1 86.12 26 PRO B N 1
ATOM 1468 C CA . PRO B 1 26 ? 8.5 -18.438 0.998 1 86.12 26 PRO B CA 1
ATOM 1469 C C . PRO B 1 26 ? 8.547 -16.953 0.702 1 86.12 26 PRO B C 1
ATOM 1471 O O . PRO B 1 26 ? 8.25 -16.531 -0.418 1 86.12 26 PRO B O 1
ATOM 1474 N N . GLY B 1 27 ? 8.961 -16.219 1.685 1 84.81 27 GLY B N 1
ATOM 1475 C CA . GLY B 1 27 ? 9.094 -14.773 1.575 1 84.81 27 GLY B CA 1
ATOM 1476 C C . GLY B 1 27 ? 9.242 -14.086 2.918 1 84.81 27 GLY B C 1
ATOM 1477 O O . GLY B 1 27 ? 8.82 -14.617 3.945 1 84.81 27 GLY B O 1
ATOM 1478 N N . PRO B 1 28 ? 9.922 -13 2.982 1 90.25 28 PRO B N 1
ATOM 1479 C CA . PRO B 1 28 ? 10.656 -12.328 1.909 1 90.25 28 PRO B CA 1
ATOM 1480 C C . PRO B 1 28 ? 11.938 -13.055 1.526 1 90.25 28 PRO B C 1
ATOM 1482 O O . PRO B 1 28 ? 12.352 -13.992 2.213 1 90.25 28 PRO B O 1
ATOM 1485 N N . SER B 1 29 ? 12.516 -12.703 0.375 1 92 29 SER B N 1
ATOM 1486 C CA . SER B 1 29 ? 13.758 -13.297 -0.107 1 92 29 SER B CA 1
ATOM 1487 C C . SER B 1 29 ? 14.883 -12.266 -0.153 1 92 29 SER B C 1
ATOM 1489 O O . SER B 1 29 ? 14.625 -11.062 -0.199 1 92 29 SER B O 1
ATOM 1491 N N . ASN B 1 30 ? 16.078 -12.758 -0.043 1 94.69 30 ASN B N 1
ATOM 1492 C CA . ASN B 1 30 ? 17.219 -11.867 -0.196 1 94.69 30 ASN B CA 1
ATOM 1493 C C . ASN B 1 30 ? 17.234 -11.211 -1.574 1 94.69 30 ASN B C 1
ATOM 1495 O O . ASN B 1 30 ? 16.906 -11.852 -2.574 1 94.69 30 ASN B O 1
ATOM 1499 N N . SER B 1 31 ? 17.594 -9.969 -1.564 1 93.31 31 SER B N 1
ATOM 1500 C CA . SER B 1 31 ? 17.719 -9.242 -2.82 1 93.31 31 SER B CA 1
ATOM 1501 C C . SER B 1 31 ? 19.188 -9.125 -3.24 1 93.31 31 SER B C 1
ATOM 1503 O O . SER B 1 31 ? 20.078 -9 -2.395 1 93.31 31 SER B O 1
ATOM 1505 N N . ALA B 1 32 ? 19.375 -9.195 -4.543 1 94.06 32 ALA B N 1
ATOM 1506 C CA . ALA B 1 32 ? 20.719 -8.93 -5.051 1 94.06 32 ALA B CA 1
ATOM 1507 C C . ALA B 1 32 ? 21.188 -7.527 -4.656 1 94.06 32 ALA B C 1
ATOM 1509 O O . ALA B 1 32 ? 20.375 -6.602 -4.57 1 94.06 32 ALA B O 1
ATOM 1510 N N . GLN B 1 33 ? 22.453 -7.379 -4.5 1 92.94 33 GLN B N 1
ATOM 1511 C CA . GLN B 1 33 ? 23.016 -6.102 -4.062 1 92.94 33 GLN B CA 1
ATOM 1512 C C . GLN B 1 33 ? 22.688 -4.992 -5.055 1 92.94 33 GLN B C 1
ATOM 1514 O O . GLN B 1 33 ? 22.438 -3.85 -4.66 1 92.94 33 GLN B O 1
ATOM 1519 N N . ARG B 1 34 ? 22.703 -5.305 -6.293 1 93.56 34 ARG B N 1
ATOM 1520 C CA . ARG B 1 34 ? 22.391 -4.305 -7.305 1 93.56 34 ARG B CA 1
ATOM 1521 C C . ARG B 1 34 ? 20.969 -3.775 -7.129 1 93.56 34 ARG B C 1
ATOM 1523 O O . ARG B 1 34 ? 20.703 -2.602 -7.395 1 93.56 34 ARG B O 1
ATOM 1530 N N . VAL B 1 35 ? 20.078 -4.68 -6.707 1 93.25 35 VAL B N 1
ATOM 1531 C CA . VAL B 1 35 ? 18.703 -4.289 -6.473 1 93.25 35 VAL B CA 1
ATOM 1532 C C . VAL B 1 35 ? 18.609 -3.395 -5.238 1 93.25 35 VAL B C 1
ATOM 1534 O O . VAL B 1 35 ? 17.953 -2.352 -5.262 1 93.25 35 VAL B O 1
ATOM 1537 N N . LEU B 1 36 ? 19.328 -3.752 -4.227 1 94.12 36 LEU B N 1
ATOM 1538 C CA . LEU B 1 36 ? 19.375 -2.955 -3.006 1 94.12 36 LEU B CA 1
ATOM 1539 C C . LEU B 1 36 ? 19.969 -1.577 -3.273 1 94.12 36 LEU B C 1
ATOM 1541 O O . LEU B 1 36 ? 19.438 -0.567 -2.795 1 94.12 36 LEU B O 1
ATOM 1545 N N . ASN B 1 37 ? 20.969 -1.525 -4.059 1 93.5 37 ASN B N 1
ATOM 1546 C CA . ASN B 1 37 ? 21.594 -0.256 -4.398 1 93.5 37 ASN B CA 1
ATOM 1547 C C . ASN B 1 37 ? 20.641 0.667 -5.152 1 93.5 37 ASN B C 1
ATOM 1549 O O . ASN B 1 37 ? 20.688 1.887 -4.984 1 93.5 37 ASN B O 1
ATOM 1553 N N . ALA B 1 38 ? 19.828 0.079 -6.004 1 92.88 38 ALA B N 1
ATOM 1554 C CA . ALA B 1 38 ? 18.859 0.875 -6.773 1 92.88 38 ALA B CA 1
ATOM 1555 C C . ALA B 1 38 ? 17.875 1.587 -5.852 1 92.88 38 ALA B C 1
ATOM 1557 O O . ALA B 1 38 ? 17.375 2.664 -6.184 1 92.88 38 ALA B O 1
ATOM 1558 N N . MET B 1 39 ? 17.672 1.076 -4.684 1 91.88 39 MET B N 1
ATOM 1559 C CA . MET B 1 39 ? 16.734 1.661 -3.734 1 91.88 39 MET B CA 1
ATOM 1560 C C . MET B 1 39 ? 17.312 2.916 -3.092 1 91.88 39 MET B C 1
ATOM 1562 O O . MET B 1 39 ? 16.594 3.703 -2.484 1 91.88 39 MET B O 1
ATOM 1566 N N . SER B 1 40 ? 18.609 3.074 -3.195 1 93.81 40 SER B N 1
ATOM 1567 C CA . SER B 1 40 ? 19.281 4.219 -2.572 1 93.81 40 SER B CA 1
ATOM 1568 C C . SER B 1 40 ? 19.438 5.367 -3.562 1 93.81 40 SER B C 1
ATOM 1570 O O . SER B 1 40 ? 20.047 6.391 -3.236 1 93.81 40 SER B O 1
ATOM 1572 N N . LEU B 1 41 ? 18.906 5.195 -4.766 1 94.06 41 LEU B N 1
ATOM 1573 C CA . LEU B 1 41 ? 18.953 6.266 -5.758 1 94.06 41 LEU B CA 1
ATOM 1574 C C . LEU B 1 41 ? 18.062 7.43 -5.344 1 94.06 41 LEU B C 1
ATOM 1576 O O . LEU B 1 41 ? 17.125 7.254 -4.562 1 94.06 41 LEU B O 1
ATOM 1580 N N . PRO B 1 42 ? 18.359 8.633 -5.855 1 93.94 42 PRO B N 1
ATOM 1581 C CA . PRO B 1 42 ? 17.562 9.805 -5.473 1 93.94 42 PRO B CA 1
ATOM 1582 C C . PRO B 1 42 ? 16.078 9.664 -5.82 1 93.94 42 PRO B C 1
ATOM 1584 O O . PRO B 1 42 ? 15.734 8.922 -6.746 1 93.94 42 PRO B O 1
ATOM 1587 N N . THR B 1 43 ? 15.305 10.414 -5.113 1 93.88 43 THR B N 1
ATOM 1588 C CA . THR B 1 43 ? 13.867 10.445 -5.363 1 93.88 43 THR B CA 1
ATOM 1589 C C . THR B 1 43 ? 13.555 11.258 -6.617 1 93.88 43 THR B C 1
ATOM 1591 O O . THR B 1 43 ? 14.133 12.32 -6.832 1 93.88 43 THR B O 1
ATOM 1594 N N . LEU B 1 44 ? 12.703 10.672 -7.422 1 94.19 44 LEU B N 1
ATOM 1595 C CA . LEU B 1 44 ? 12.188 11.391 -8.586 1 94.19 44 LEU B CA 1
ATOM 1596 C C . LEU B 1 44 ? 10.742 11.82 -8.367 1 94.19 44 LEU B C 1
ATOM 1598 O O . LEU B 1 44 ? 10 11.164 -7.625 1 94.19 44 LEU B O 1
ATOM 1602 N N . GLY B 1 45 ? 10.391 12.93 -9.016 1 92.5 45 GLY B N 1
ATOM 1603 C CA . GLY B 1 45 ? 8.977 13.281 -9.062 1 92.5 45 GLY B CA 1
ATOM 1604 C C . GLY B 1 45 ? 8.156 12.312 -9.891 1 92.5 45 GLY B C 1
ATOM 1605 O O . GLY B 1 45 ? 8.625 11.797 -10.906 1 92.5 45 GLY B O 1
ATOM 1606 N N . HIS B 1 46 ? 6.871 12.109 -9.5 1 89 46 HIS B N 1
ATOM 1607 C CA . HIS B 1 46 ? 6.047 11.078 -10.125 1 89 46 HIS B CA 1
ATOM 1608 C C . HIS B 1 46 ? 5.645 11.484 -11.539 1 89 46 HIS B C 1
ATOM 1610 O O . HIS B 1 46 ? 5.16 10.648 -12.305 1 89 46 HIS B O 1
ATOM 1616 N N . LEU B 1 47 ? 5.914 12.734 -11.922 1 91 47 LEU B N 1
ATOM 1617 C CA . LEU B 1 47 ? 5.57 13.156 -13.273 1 91 47 LEU B CA 1
ATOM 1618 C C . LEU B 1 47 ? 6.828 13.438 -14.094 1 91 47 LEU B C 1
ATOM 1620 O O . LEU B 1 47 ? 6.742 13.844 -15.258 1 91 47 LEU B O 1
ATOM 1624 N N . HIS B 1 48 ? 8.008 13.266 -13.523 1 94.56 48 HIS B N 1
ATOM 1625 C CA . HIS B 1 48 ? 9.25 13.414 -14.281 1 94.56 48 HIS B CA 1
ATOM 1626 C C . HIS B 1 48 ? 9.344 12.391 -15.398 1 94.56 48 HIS B C 1
ATOM 1628 O O . HIS B 1 48 ? 8.984 11.227 -15.211 1 94.56 48 HIS B O 1
ATOM 1634 N N . PRO B 1 49 ? 9.828 12.82 -16.516 1 96.38 49 PRO B N 1
ATOM 1635 C CA . PRO B 1 49 ? 9.93 11.883 -17.641 1 96.38 49 PRO B CA 1
ATOM 1636 C C . PRO B 1 49 ? 10.766 10.656 -17.312 1 96.38 49 PRO B C 1
ATOM 1638 O O . PRO B 1 49 ? 10.469 9.555 -17.781 1 96.38 49 PRO B O 1
ATOM 1641 N N . GLU B 1 50 ? 11.828 10.859 -16.531 1 96.44 50 GLU B N 1
ATOM 1642 C CA . GLU B 1 50 ? 12.68 9.734 -16.141 1 96.44 50 GLU B CA 1
ATOM 1643 C C . GLU B 1 50 ? 11.891 8.703 -15.328 1 96.44 50 GLU B C 1
ATOM 1645 O O . GLU B 1 50 ? 12.07 7.5 -15.5 1 96.44 50 GLU B O 1
ATOM 1650 N N . PHE B 1 51 ? 11.031 9.188 -14.484 1 95.5 51 PHE B N 1
ATOM 1651 C CA . PHE B 1 51 ? 10.203 8.297 -13.68 1 95.5 51 PHE B CA 1
ATOM 1652 C C . PHE B 1 51 ? 9.219 7.539 -14.562 1 95.5 51 PHE B C 1
ATOM 1654 O O . PHE B 1 51 ? 9.062 6.32 -14.43 1 95.5 51 PHE B O 1
ATOM 1661 N N . GLN B 1 52 ? 8.602 8.266 -15.391 1 95.81 52 GLN B N 1
ATOM 1662 C CA . GLN B 1 52 ? 7.629 7.652 -16.297 1 95.81 52 GLN B CA 1
ATOM 1663 C C . GLN B 1 52 ? 8.297 6.602 -17.188 1 95.81 52 GLN B C 1
ATOM 1665 O O . GLN B 1 52 ? 7.719 5.543 -17.438 1 95.81 52 GLN B O 1
ATOM 1670 N N . LYS B 1 53 ? 9.484 6.891 -17.594 1 96.81 53 LYS B N 1
ATOM 1671 C CA . LYS B 1 53 ? 10.227 5.934 -18.406 1 96.81 53 LYS B CA 1
ATOM 1672 C C . LYS B 1 53 ? 10.531 4.66 -17.625 1 96.81 53 LYS B C 1
ATOM 1674 O O . LYS B 1 53 ? 10.398 3.555 -18.141 1 96.81 53 LYS B O 1
ATOM 1679 N N . ILE B 1 54 ? 10.977 4.816 -16.422 1 95.25 54 ILE B N 1
ATOM 1680 C CA . ILE B 1 54 ? 11.258 3.67 -15.562 1 95.25 54 ILE B CA 1
ATOM 1681 C C . ILE B 1 54 ? 10 2.822 -15.406 1 95.25 54 ILE B C 1
ATOM 1683 O O . ILE B 1 54 ? 10.047 1.596 -15.516 1 95.25 54 ILE B O 1
ATOM 1687 N N . MET B 1 55 ? 8.836 3.494 -15.164 1 95.44 55 MET B N 1
ATOM 1688 C CA . MET B 1 55 ? 7.57 2.773 -15.016 1 95.44 55 MET B CA 1
ATOM 1689 C C . MET B 1 55 ? 7.227 2.02 -16.297 1 95.44 55 MET B C 1
ATOM 1691 O O . MET B 1 55 ? 6.773 0.875 -16.25 1 95.44 55 MET B O 1
ATOM 1695 N N . ASP B 1 56 ? 7.434 2.691 -17.359 1 95.69 56 ASP B N 1
ATOM 1696 C CA . ASP B 1 56 ? 7.176 2.047 -18.641 1 95.69 56 ASP B CA 1
ATOM 1697 C C . ASP B 1 56 ? 8.078 0.831 -18.844 1 95.69 56 ASP B C 1
ATOM 1699 O O . ASP B 1 56 ? 7.633 -0.209 -19.328 1 95.69 56 ASP B O 1
ATOM 1703 N N . ASP B 1 57 ? 9.344 0.963 -18.5 1 96.38 57 ASP B N 1
ATOM 1704 C CA . ASP B 1 57 ? 10.289 -0.146 -18.625 1 96.38 57 ASP B CA 1
ATOM 1705 C C . ASP B 1 57 ? 9.859 -1.32 -17.75 1 96.38 57 ASP B C 1
ATOM 1707 O O . ASP B 1 57 ? 9.922 -2.475 -18.172 1 96.38 57 ASP B O 1
ATOM 1711 N N . VAL B 1 58 ? 9.445 -1.025 -16.547 1 95.44 58 VAL B N 1
ATOM 1712 C CA . VAL B 1 58 ? 8.977 -2.055 -15.617 1 95.44 58 VAL B CA 1
ATOM 1713 C C . VAL B 1 58 ? 7.762 -2.766 -16.219 1 95.44 58 VAL B C 1
ATOM 1715 O O . VAL B 1 58 ? 7.676 -3.996 -16.188 1 95.44 58 VAL B O 1
ATOM 1718 N N . LYS B 1 59 ? 6.824 -1.975 -16.766 1 96.69 59 LYS B N 1
ATOM 1719 C CA . LYS B 1 59 ? 5.645 -2.553 -17.406 1 96.69 59 LYS B CA 1
ATOM 1720 C C . LYS B 1 59 ? 6.035 -3.508 -18.516 1 96.69 59 LYS B C 1
ATOM 1722 O O . LYS B 1 59 ? 5.488 -4.605 -18.625 1 96.69 59 LYS B O 1
ATOM 1727 N N . ALA B 1 60 ? 6.973 -3.078 -19.297 1 96.44 60 ALA B N 1
ATOM 1728 C CA . ALA B 1 60 ? 7.453 -3.928 -20.391 1 96.44 60 ALA B CA 1
ATOM 1729 C C . ALA B 1 60 ? 8.047 -5.227 -19.844 1 96.44 60 ALA B C 1
ATOM 1731 O O . ALA B 1 60 ? 7.82 -6.301 -20.406 1 96.44 60 ALA B O 1
ATOM 1732 N N . GLY B 1 61 ? 8.82 -5.113 -18.797 1 96.62 61 GLY B N 1
ATOM 1733 C CA . GLY B 1 61 ? 9.375 -6.297 -18.172 1 96.62 61 GLY B CA 1
ATOM 1734 C C . GLY B 1 61 ? 8.312 -7.246 -17.641 1 96.62 61 GLY B C 1
ATOM 1735 O O . GLY B 1 61 ? 8.422 -8.461 -17.812 1 96.62 61 GLY B O 1
ATOM 1736 N N . ILE B 1 62 ? 7.336 -6.652 -17.016 1 96.25 62 ILE B N 1
ATOM 1737 C CA . ILE B 1 62 ? 6.246 -7.453 -16.469 1 96.25 62 ILE B CA 1
ATOM 1738 C C . ILE B 1 62 ? 5.508 -8.156 -17.594 1 96.25 62 ILE B C 1
ATOM 1740 O O . ILE B 1 62 ? 5.184 -9.344 -17.484 1 96.25 62 ILE B O 1
ATOM 1744 N N . GLN B 1 63 ? 5.234 -7.445 -18.641 1 96 63 GLN B N 1
ATOM 1745 C CA . GLN B 1 63 ? 4.57 -8.047 -19.797 1 96 63 GLN B CA 1
ATOM 1746 C C . GLN B 1 63 ? 5.379 -9.219 -20.344 1 96 63 GLN B C 1
ATOM 1748 O O . GLN B 1 63 ? 4.816 -10.25 -20.719 1 96 63 GLN B O 1
ATOM 1753 N N . TYR B 1 64 ? 6.676 -9.117 -20.375 1 96.5 64 TYR B N 1
ATOM 1754 C CA . TYR B 1 64 ? 7.555 -10.188 -20.844 1 96.5 64 TYR B CA 1
ATOM 1755 C C . TYR B 1 64 ? 7.492 -11.391 -19.906 1 96.5 64 TYR B C 1
ATOM 1757 O O . TYR B 1 64 ? 7.293 -12.523 -20.359 1 96.5 64 TYR B O 1
ATOM 1765 N N . VAL B 1 65 ? 7.605 -11.125 -18.609 1 94.38 65 VAL B N 1
ATOM 1766 C CA . VAL B 1 65 ? 7.652 -12.195 -17.609 1 94.38 65 VAL B CA 1
ATOM 1767 C C . VAL B 1 65 ? 6.344 -12.984 -17.641 1 94.38 65 VAL B C 1
ATOM 1769 O O . VAL B 1 65 ? 6.348 -14.211 -17.547 1 94.38 65 VAL B O 1
ATOM 1772 N N . PHE B 1 66 ? 5.254 -12.297 -17.812 1 92.88 66 PHE B N 1
ATOM 1773 C CA . PHE B 1 66 ? 3.957 -12.961 -17.75 1 92.88 66 PHE B CA 1
ATOM 1774 C C . PHE B 1 66 ? 3.477 -13.344 -19.156 1 92.88 66 PHE B C 1
ATOM 1776 O O . PHE B 1 66 ? 2.389 -13.898 -19.312 1 92.88 66 PHE B O 1
ATOM 1783 N N . GLN B 1 67 ? 4.27 -12.984 -20.125 1 94 67 GLN B N 1
ATOM 1784 C CA . GLN B 1 67 ? 3.973 -13.336 -21.516 1 94 67 GLN B CA 1
ATOM 1785 C C . GLN B 1 67 ? 2.57 -12.883 -21.906 1 94 67 GLN B C 1
ATOM 1787 O O . GLN B 1 67 ? 1.763 -13.68 -22.375 1 94 67 GLN B O 1
ATOM 1792 N N . THR B 1 68 ? 2.365 -11.547 -21.688 1 93.75 68 THR B N 1
ATOM 1793 C CA . THR B 1 68 ? 1.079 -10.945 -22.016 1 93.75 68 THR B CA 1
ATOM 1794 C C . THR B 1 68 ? 1.273 -9.633 -22.766 1 93.75 68 THR B C 1
ATOM 1796 O O . THR B 1 68 ? 2.318 -8.984 -22.656 1 93.75 68 THR B O 1
ATOM 1799 N N . LYS B 1 69 ? 0.245 -9.266 -23.578 1 92.88 69 LYS B N 1
ATOM 1800 C CA . LYS B 1 69 ? 0.201 -7.988 -24.297 1 92.88 69 LYS B CA 1
ATOM 1801 C C . LYS B 1 69 ? -0.98 -7.141 -23.828 1 92.88 69 LYS B C 1
ATOM 1803 O O . LYS B 1 69 ? -1.566 -6.398 -24.625 1 92.88 69 LYS B O 1
ATOM 1808 N N . ASN B 1 70 ? -1.323 -7.34 -22.625 1 90.5 70 ASN B N 1
ATOM 1809 C CA . ASN B 1 70 ? -2.492 -6.641 -22.109 1 90.5 70 ASN B CA 1
ATOM 1810 C C . ASN B 1 70 ? -2.359 -5.129 -22.266 1 90.5 70 ASN B C 1
ATOM 1812 O O . ASN B 1 70 ? -1.248 -4.605 -22.344 1 90.5 70 ASN B O 1
ATOM 1816 N N . ALA B 1 71 ? -3.475 -4.465 -22.266 1 89.75 71 ALA B N 1
ATOM 1817 C CA . ALA B 1 71 ? -3.518 -3.018 -22.469 1 89.75 71 ALA B CA 1
ATOM 1818 C C . ALA B 1 71 ? -3.109 -2.283 -21.188 1 89.75 71 ALA B C 1
ATOM 1820 O O . ALA B 1 71 ? -2.639 -1.145 -21.25 1 89.75 71 ALA B O 1
ATOM 1821 N N . LEU B 1 72 ? -3.359 -2.932 -20.094 1 90.56 72 LEU B N 1
ATOM 1822 C CA . LEU B 1 72 ? -3.078 -2.289 -18.812 1 90.56 72 LEU B CA 1
ATOM 1823 C C . LEU B 1 72 ? -2.268 -3.211 -17.906 1 90.56 72 LEU B C 1
ATOM 1825 O O . LEU B 1 72 ? -2.691 -4.332 -17.609 1 90.56 72 LEU B O 1
ATOM 1829 N N . THR B 1 73 ? -1.047 -2.785 -17.625 1 93.56 73 THR B N 1
ATOM 1830 C CA . THR B 1 73 ? -0.17 -3.465 -16.672 1 93.56 73 THR B CA 1
ATOM 1831 C C . THR B 1 73 ? 0.104 -2.582 -15.461 1 93.56 73 THR B C 1
ATOM 1833 O O . THR B 1 73 ? 0.604 -1.465 -15.602 1 93.56 73 THR B O 1
ATOM 1836 N N . LEU B 1 74 ? -0.258 -3.064 -14.266 1 89.56 74 LEU B N 1
ATOM 1837 C CA . LEU B 1 74 ? -0.085 -2.279 -13.047 1 89.56 74 LEU B CA 1
ATOM 1838 C C . LEU B 1 74 ? 0.858 -2.984 -12.078 1 89.56 74 LEU B C 1
ATOM 1840 O O . LEU B 1 74 ? 0.637 -4.145 -11.727 1 89.56 74 LEU B O 1
ATOM 1844 N N . ALA B 1 75 ? 1.985 -2.322 -11.805 1 90.38 75 ALA B N 1
ATOM 1845 C CA . ALA B 1 75 ? 2.822 -2.758 -10.695 1 90.38 75 ALA B CA 1
ATOM 1846 C C . ALA B 1 75 ? 2.371 -2.119 -9.383 1 90.38 75 ALA B C 1
ATOM 1848 O O . ALA B 1 75 ? 2.316 -0.892 -9.266 1 90.38 75 ALA B O 1
ATOM 1849 N N . LEU B 1 76 ? 2.018 -2.93 -8.406 1 87.94 76 LEU B N 1
ATOM 1850 C CA . LEU B 1 76 ? 1.512 -2.43 -7.133 1 87.94 76 LEU B CA 1
ATOM 1851 C C . LEU B 1 76 ? 2.514 -2.684 -6.012 1 87.94 76 LEU B C 1
ATOM 1853 O O . LEU B 1 76 ? 2.939 -3.822 -5.801 1 87.94 76 LEU B O 1
ATOM 1857 N N . SER B 1 77 ? 2.996 -1.594 -5.484 1 86.31 77 SER B N 1
ATOM 1858 C CA . SER B 1 77 ? 3.732 -1.753 -4.234 1 86.31 77 SER B CA 1
ATOM 1859 C C . SER B 1 77 ? 2.793 -2.053 -3.072 1 86.31 77 SER B C 1
ATOM 1861 O O . SER B 1 77 ? 2.117 -1.155 -2.566 1 86.31 77 SER B O 1
ATOM 1863 N N . ALA B 1 78 ? 2.686 -3.26 -2.717 1 87.19 78 ALA B N 1
ATOM 1864 C CA . ALA B 1 78 ? 1.71 -3.682 -1.716 1 87.19 78 ALA B CA 1
ATOM 1865 C C . ALA B 1 78 ? 2.031 -5.078 -1.19 1 87.19 78 ALA B C 1
ATOM 1867 O O . ALA B 1 78 ? 2.969 -5.727 -1.662 1 87.19 78 ALA B O 1
ATOM 1868 N N . THR B 1 79 ? 1.291 -5.438 -0.188 1 87.44 79 THR B N 1
ATOM 1869 C CA . THR B 1 79 ? 1.407 -6.789 0.358 1 87.44 79 THR B CA 1
ATOM 1870 C C . THR B 1 79 ? 0.818 -7.812 -0.606 1 87.44 79 THR B C 1
ATOM 1872 O O . THR B 1 79 ? 0.1 -7.453 -1.541 1 87.44 79 THR B O 1
ATOM 1875 N N . GLY B 1 80 ? 1.19 -9.047 -0.375 1 88.25 80 GLY B N 1
ATOM 1876 C CA . GLY B 1 80 ? 0.599 -10.117 -1.158 1 88.25 80 GLY B CA 1
ATOM 1877 C C . GLY B 1 80 ? -0.917 -10.133 -1.106 1 88.25 80 GLY B C 1
ATOM 1878 O O . GLY B 1 80 ? -1.577 -10.336 -2.127 1 88.25 80 GLY B O 1
ATOM 1879 N N . HIS B 1 81 ? -1.458 -9.828 0.051 1 91.06 81 HIS B N 1
ATOM 1880 C CA . HIS B 1 81 ? -2.906 -9.781 0.214 1 91.06 81 HIS B CA 1
ATOM 1881 C C . HIS B 1 81 ? -3.52 -8.664 -0.63 1 91.06 81 HIS B C 1
ATOM 1883 O O . HIS B 1 81 ? -4.602 -8.836 -1.197 1 91.06 81 HIS B O 1
ATOM 1889 N N . ALA B 1 82 ? -2.793 -7.59 -0.661 1 89.88 82 ALA B N 1
ATOM 1890 C CA . ALA B 1 82 ? -3.309 -6.473 -1.447 1 89.88 82 ALA B CA 1
ATOM 1891 C C . ALA B 1 82 ? -3.342 -6.816 -2.934 1 89.88 82 ALA B C 1
ATOM 1893 O O . ALA B 1 82 ? -4.254 -6.395 -3.652 1 89.88 82 ALA B O 1
ATOM 1894 N N . ALA B 1 83 ? -2.326 -7.492 -3.359 1 92 83 ALA B N 1
ATOM 1895 C CA . ALA B 1 83 ? -2.336 -7.941 -4.75 1 92 83 ALA B CA 1
ATOM 1896 C C . ALA B 1 83 ? -3.521 -8.859 -5.02 1 92 83 ALA B C 1
ATOM 1898 O O . ALA B 1 83 ? -4.207 -8.719 -6.039 1 92 83 ALA B O 1
ATOM 1899 N N . MET B 1 84 ? -3.809 -9.773 -4.113 1 95 84 MET B N 1
ATOM 1900 C CA . MET B 1 84 ? -4.949 -10.672 -4.234 1 95 84 MET B CA 1
ATOM 1901 C C . MET B 1 84 ? -6.262 -9.898 -4.246 1 95 84 MET B C 1
ATOM 1903 O O . MET B 1 84 ? -7.133 -10.156 -5.082 1 95 84 MET B O 1
ATOM 1907 N N . GLU B 1 85 ? -6.344 -8.953 -3.398 1 93.06 85 GLU B N 1
ATOM 1908 C CA . GLU B 1 85 ? -7.551 -8.141 -3.324 1 93.06 85 GLU B CA 1
ATOM 1909 C C . GLU B 1 85 ? -7.746 -7.316 -4.594 1 93.06 85 GLU B C 1
ATOM 1911 O O . GLU B 1 85 ? -8.867 -7.18 -5.086 1 93.06 85 GLU B O 1
ATOM 1916 N N . ALA B 1 86 ? -6.645 -6.77 -5.023 1 92.31 86 ALA B N 1
ATOM 1917 C CA . ALA B 1 86 ? -6.715 -6 -6.266 1 92.31 86 ALA B CA 1
ATOM 1918 C C . ALA B 1 86 ? -7.289 -6.844 -7.398 1 92.31 86 ALA B C 1
ATOM 1920 O O . ALA B 1 86 ? -8.086 -6.355 -8.203 1 92.31 86 ALA B O 1
ATOM 1921 N N . VAL B 1 87 ? -6.898 -8.062 -7.48 1 93.88 87 VAL B N 1
ATOM 1922 C CA . VAL B 1 87 ? -7.414 -8.961 -8.508 1 93.88 87 VAL B CA 1
ATOM 1923 C C . VAL B 1 87 ? -8.914 -9.164 -8.32 1 93.88 87 VAL B C 1
ATOM 1925 O O . VAL B 1 87 ? -9.695 -8.992 -9.258 1 93.88 87 VAL B O 1
ATOM 1928 N N . MET B 1 88 ? -9.359 -9.414 -7.109 1 96.06 88 MET B N 1
ATOM 1929 C CA . MET B 1 88 ? -10.766 -9.711 -6.832 1 96.06 88 MET B CA 1
ATOM 1930 C C . MET B 1 88 ? -11.648 -8.508 -7.137 1 96.06 88 MET B C 1
ATOM 1932 O O . MET B 1 88 ? -12.664 -8.633 -7.82 1 96.06 88 MET B O 1
ATOM 1936 N N . VAL B 1 89 ? -11.242 -7.336 -6.762 1 91.56 89 VAL B N 1
ATOM 1937 C CA . VAL B 1 89 ? -12.086 -6.156 -6.887 1 91.56 89 VAL B CA 1
ATOM 1938 C C . VAL B 1 89 ? -12.109 -5.688 -8.344 1 91.56 89 VAL B C 1
ATOM 1940 O O . VAL B 1 89 ? -13.047 -5.012 -8.766 1 91.56 89 VAL B O 1
ATOM 1943 N N . ASN B 1 90 ? -11.109 -6.051 -9.039 1 91.75 90 ASN B N 1
ATOM 1944 C CA . ASN B 1 90 ? -11.07 -5.578 -10.414 1 91.75 90 ASN B CA 1
ATOM 1945 C C . ASN B 1 90 ? -11.68 -6.598 -11.375 1 91.75 90 ASN B C 1
ATOM 1947 O O . ASN B 1 90 ? -12.125 -6.238 -12.469 1 91.75 90 ASN B O 1
ATOM 1951 N N . MET B 1 91 ? -11.75 -7.836 -10.969 1 94.31 91 MET B N 1
ATOM 1952 C CA . MET B 1 91 ? -12.18 -8.867 -11.906 1 94.31 91 MET B CA 1
ATOM 1953 C C . MET B 1 91 ? -13.609 -9.305 -11.602 1 94.31 91 MET B C 1
ATOM 1955 O O . MET B 1 91 ? -14.273 -9.906 -12.453 1 94.31 91 MET B O 1
ATOM 1959 N N . LEU B 1 92 ? -14.07 -9 -10.391 1 96.62 92 LEU B N 1
ATOM 1960 C CA . LEU B 1 92 ? -15.367 -9.523 -9.977 1 96.62 92 LEU B CA 1
ATOM 1961 C C . LEU B 1 92 ? -16.406 -8.414 -9.859 1 96.62 92 LEU B C 1
ATOM 1963 O O . LEU B 1 92 ? -16.062 -7.281 -9.5 1 96.62 92 LEU B O 1
ATOM 1967 N N . GLU B 1 93 ? -17.547 -8.75 -10.242 1 96 93 GLU B N 1
ATOM 1968 C CA . GLU B 1 93 ? -18.75 -7.973 -9.945 1 96 93 GLU B CA 1
ATOM 1969 C C . GLU B 1 93 ? -19.672 -8.711 -8.984 1 96 93 GLU B C 1
ATOM 1971 O O . GLU B 1 93 ? -19.531 -9.922 -8.781 1 96 93 GLU B O 1
ATOM 1976 N N . LYS B 1 94 ? -20.531 -7.91 -8.375 1 96.06 94 LYS B N 1
ATOM 1977 C CA . LYS B 1 94 ? -21.484 -8.516 -7.457 1 96.06 94 LYS B CA 1
ATOM 1978 C C . LYS B 1 94 ? -22.234 -9.664 -8.125 1 96.06 94 LYS B C 1
ATOM 1980 O O . LYS B 1 94 ? -22.734 -9.516 -9.242 1 96.06 94 LYS B O 1
ATOM 1985 N N . GLY B 1 95 ? -22.266 -10.82 -7.438 1 97.94 95 GLY B N 1
ATOM 1986 C CA . GLY B 1 95 ? -23.031 -11.953 -7.922 1 97.94 95 GLY B CA 1
ATOM 1987 C C . GLY B 1 95 ? -22.219 -12.891 -8.789 1 97.94 95 GLY B C 1
ATOM 1988 O O . GLY B 1 95 ? -22.625 -14.023 -9.047 1 97.94 95 GLY B O 1
ATOM 1989 N N . ASP B 1 96 ? -21.078 -12.516 -9.281 1 98.25 96 ASP B N 1
ATOM 1990 C CA . ASP B 1 96 ? -20.219 -13.398 -10.07 1 98.25 96 ASP B CA 1
ATOM 1991 C C . ASP B 1 96 ? -19.875 -14.664 -9.297 1 98.25 96 ASP B C 1
ATOM 1993 O O . ASP B 1 96 ? -19.609 -14.609 -8.094 1 98.25 96 ASP B O 1
ATOM 1997 N N . ILE B 1 97 ? -19.844 -15.742 -9.984 1 98.62 97 ILE B N 1
ATOM 1998 C CA . ILE B 1 97 ? -19.438 -16.984 -9.352 1 98.62 97 ILE B CA 1
ATOM 1999 C C . ILE B 1 97 ? -17.922 -17.125 -9.414 1 98.62 97 ILE B C 1
ATOM 2001 O O . ILE B 1 97 ? -17.312 -16.938 -10.469 1 98.62 97 ILE B O 1
ATOM 2005 N N . VAL B 1 98 ? -17.391 -17.422 -8.289 1 98.5 98 VAL B N 1
ATOM 2006 C CA . VAL B 1 98 ? -15.961 -17.688 -8.188 1 98.5 98 VAL B CA 1
ATOM 2007 C C . VAL B 1 98 ? -15.734 -19.078 -7.605 1 98.5 98 VAL B C 1
ATOM 2009 O O . VAL B 1 98 ? -16.359 -19.453 -6.609 1 98.5 98 VAL B O 1
ATOM 2012 N N . LEU B 1 99 ? -14.859 -19.859 -8.219 1 98.69 99 LEU B N 1
ATOM 2013 C CA . LEU B 1 99 ? -14.469 -21.156 -7.684 1 98.69 99 LEU B CA 1
ATOM 2014 C C . LEU B 1 99 ? -13.086 -21.094 -7.043 1 98.69 99 LEU B C 1
ATOM 2016 O O . LEU B 1 99 ? -12.109 -20.719 -7.695 1 98.69 99 LEU B O 1
ATOM 2020 N N . ILE B 1 100 ? -13.039 -21.422 -5.785 1 98.69 100 ILE B N 1
ATOM 2021 C CA . ILE B 1 100 ? -11.789 -21.422 -5.035 1 98.69 100 ILE B CA 1
ATOM 2022 C C . ILE B 1 100 ? -11.336 -22.859 -4.773 1 98.69 100 ILE B C 1
ATOM 2024 O O . ILE B 1 100 ? -12.062 -23.641 -4.176 1 98.69 100 ILE B O 1
ATOM 2028 N N . ALA B 1 101 ? -10.195 -23.203 -5.254 1 98.25 101 ALA B N 1
ATOM 2029 C CA . ALA B 1 101 ? -9.539 -24.438 -4.836 1 98.25 101 ALA B CA 1
ATOM 2030 C C . ALA B 1 101 ? -8.781 -24.25 -3.523 1 98.25 101 ALA B C 1
ATOM 2032 O O . ALA B 1 101 ? -7.684 -23.688 -3.512 1 98.25 101 ALA B O 1
ATOM 2033 N N . ASN B 1 102 ? -9.367 -24.703 -2.471 1 97.88 102 ASN B N 1
ATOM 2034 C CA . ASN B 1 102 ? -8.867 -24.391 -1.138 1 97.88 102 ASN B CA 1
ATOM 2035 C C . ASN B 1 102 ? -8.156 -25.594 -0.508 1 97.88 102 ASN B C 1
ATOM 2037 O O . ASN B 1 102 ? -8.797 -26.578 -0.152 1 97.88 102 ASN B O 1
ATOM 2041 N N . ASN B 1 103 ? -6.93 -25.516 -0.355 1 96.88 103 ASN B N 1
ATOM 2042 C CA . ASN B 1 103 ? -6.168 -26.547 0.347 1 96.88 103 ASN B CA 1
ATOM 2043 C C . ASN B 1 103 ? -5.262 -25.938 1.414 1 96.88 103 ASN B C 1
ATOM 2045 O O . ASN B 1 103 ? -4.281 -26.562 1.83 1 96.88 103 ASN B O 1
ATOM 2049 N N . GLY B 1 104 ? -5.586 -24.672 1.793 1 95.38 104 GLY B N 1
ATOM 2050 C CA . GLY B 1 104 ? -4.801 -23.984 2.805 1 95.38 104 GLY B CA 1
ATOM 2051 C C . GLY B 1 104 ? -5.289 -22.578 3.086 1 95.38 104 GLY B C 1
ATOM 2052 O O . GLY B 1 104 ? -6.41 -22.219 2.723 1 95.38 104 GLY B O 1
ATOM 2053 N N . ILE B 1 105 ? -4.438 -21.781 3.697 1 94.94 105 ILE B N 1
ATOM 2054 C CA . ILE B 1 105 ? -4.859 -20.484 4.203 1 94.94 105 ILE B CA 1
ATOM 2055 C C . ILE B 1 105 ? -5.102 -19.531 3.039 1 94.94 105 ILE B C 1
ATOM 2057 O O . ILE B 1 105 ? -5.953 -18.641 3.123 1 94.94 105 ILE B O 1
ATOM 2061 N N . TRP B 1 106 ? -4.391 -19.75 1.95 1 96.19 106 TRP B N 1
ATOM 2062 C CA . TRP B 1 106 ? -4.504 -18.797 0.849 1 96.19 106 TRP B CA 1
ATOM 2063 C C . TRP B 1 106 ? -5.844 -18.953 0.134 1 96.19 106 TRP B C 1
ATOM 2065 O O . TRP B 1 106 ? -6.445 -17.953 -0.287 1 96.19 106 TRP B O 1
ATOM 2075 N N . GLY B 1 107 ? -6.262 -20.156 -0.019 1 96.44 107 GLY B N 1
ATOM 2076 C CA . GLY B 1 107 ? -7.602 -20.359 -0.541 1 96.44 107 GLY B CA 1
ATOM 2077 C C . GLY B 1 107 ? -8.688 -19.766 0.345 1 96.44 107 GLY B C 1
ATOM 2078 O O . GLY B 1 107 ? -9.641 -19.172 -0.151 1 96.44 107 GLY B O 1
ATOM 2079 N N . GLU B 1 108 ? -8.461 -19.922 1.652 1 96.75 108 GLU B N 1
ATOM 2080 C CA . GLU B 1 108 ? -9.398 -19.359 2.613 1 96.75 108 GLU B CA 1
ATOM 2081 C C . GLU B 1 108 ? -9.461 -17.828 2.486 1 96.75 108 GLU B C 1
ATOM 2083 O O . GLU B 1 108 ? -10.547 -17.25 2.439 1 96.75 108 GLU B O 1
ATOM 2088 N N . ARG B 1 109 ? -8.352 -17.266 2.334 1 97.31 109 ARG B N 1
ATOM 2089 C CA . ARG B 1 109 ? -8.258 -15.812 2.229 1 97.31 109 ARG B CA 1
ATOM 2090 C C . ARG B 1 109 ? -8.859 -15.32 0.917 1 97.31 109 ARG B C 1
ATOM 2092 O O . ARG B 1 109 ? -9.555 -14.305 0.891 1 97.31 109 ARG B O 1
ATOM 2099 N N . ALA B 1 110 ? -8.555 -16.031 -0.071 1 97.88 110 ALA B N 1
ATOM 2100 C CA . ALA B 1 110 ? -9.125 -15.68 -1.364 1 97.88 110 ALA B CA 1
ATOM 2101 C C . ALA B 1 110 ? -10.656 -15.719 -1.316 1 97.88 110 ALA B C 1
ATOM 2103 O O . ALA B 1 110 ? -11.32 -14.828 -1.832 1 97.88 110 ALA B O 1
ATOM 2104 N N . GLY B 1 111 ? -11.164 -16.75 -0.694 1 97.94 111 GLY B N 1
ATOM 2105 C CA . GLY B 1 111 ? -12.609 -16.844 -0.524 1 97.94 111 GLY B CA 1
ATOM 2106 C C . GLY B 1 111 ? -13.195 -15.672 0.239 1 97.94 111 GLY B C 1
ATOM 2107 O O . GLY B 1 111 ? -14.227 -15.117 -0.158 1 97.94 111 GLY B O 1
ATOM 2108 N N . ASP B 1 112 ? -12.531 -15.336 1.285 1 97.5 112 ASP B N 1
ATOM 2109 C CA . ASP B 1 112 ? -12.969 -14.203 2.1 1 97.5 112 ASP B CA 1
ATOM 2110 C C . ASP B 1 112 ? -12.984 -12.914 1.285 1 97.5 112 ASP B C 1
ATOM 2112 O O . ASP B 1 112 ? -13.969 -12.172 1.312 1 97.5 112 ASP B O 1
ATOM 2116 N N . MET B 1 113 ? -11.977 -12.641 0.553 1 96.94 113 MET B N 1
ATOM 2117 C CA . MET B 1 113 ? -11.859 -11.438 -0.267 1 96.94 113 MET B CA 1
ATOM 2118 C C . MET B 1 113 ? -12.938 -11.406 -1.344 1 96.94 113 MET B C 1
ATOM 2120 O O . MET B 1 113 ? -13.555 -10.367 -1.58 1 96.94 113 MET B O 1
ATOM 2124 N N . ALA B 1 114 ? -13.133 -12.531 -1.953 1 98.06 114 ALA B N 1
ATOM 2125 C CA . ALA B 1 114 ? -14.148 -12.609 -3 1 98.06 114 ALA B CA 1
ATOM 2126 C C . ALA B 1 114 ? -15.547 -12.375 -2.43 1 98.06 114 ALA B C 1
ATOM 2128 O O . ALA B 1 114 ? -16.375 -11.703 -3.049 1 98.06 114 ALA B O 1
ATOM 2129 N N . THR B 1 115 ? -15.789 -12.93 -1.252 1 97.5 115 THR B N 1
ATOM 2130 C CA . THR B 1 115 ? -17.062 -12.727 -0.576 1 97.5 115 THR B CA 1
ATOM 2131 C C . THR B 1 115 ? -17.297 -11.25 -0.291 1 97.5 115 THR B C 1
ATOM 2133 O O . THR B 1 115 ? -18.375 -10.719 -0.57 1 97.5 115 THR B O 1
ATOM 2136 N N . ARG B 1 116 ? -16.328 -10.594 0.149 1 91.19 116 ARG B N 1
ATOM 2137 C CA . ARG B 1 116 ? -16.438 -9.172 0.472 1 91.19 116 ARG B CA 1
ATOM 2138 C C . ARG B 1 116 ? -16.641 -8.344 -0.788 1 91.19 116 ARG B C 1
ATOM 2140 O O . ARG B 1 116 ? -17.281 -7.285 -0.741 1 91.19 116 ARG B O 1
ATOM 2147 N N . ALA B 1 117 ? -16.141 -8.859 -1.821 1 94 117 ALA B N 1
ATOM 2148 C CA . ALA B 1 117 ? -16.312 -8.18 -3.098 1 94 117 ALA B CA 1
ATOM 2149 C C . ALA B 1 117 ? -17.719 -8.414 -3.65 1 94 117 ALA B C 1
ATOM 2151 O O . ALA B 1 117 ? -18.094 -7.855 -4.684 1 94 117 ALA B O 1
ATOM 2152 N N . GLY B 1 118 ? -18.484 -9.258 -2.986 1 95.25 118 GLY B N 1
ATOM 2153 C CA . GLY B 1 118 ? -19.875 -9.484 -3.369 1 95.25 118 GLY B CA 1
ATOM 2154 C C . GLY B 1 118 ? -20.062 -10.688 -4.273 1 95.25 118 GLY B C 1
ATOM 2155 O O . GLY B 1 118 ? -21.141 -10.883 -4.848 1 95.25 118 GLY B O 1
ATOM 2156 N N . ALA B 1 119 ? -19.078 -11.516 -4.426 1 98.06 119 ALA B N 1
ATOM 2157 C CA . ALA B 1 119 ? -19.156 -12.664 -5.32 1 98.06 119 ALA B CA 1
ATOM 2158 C C . ALA B 1 119 ? -19.891 -13.828 -4.652 1 98.06 119 ALA B C 1
ATOM 2160 O O . ALA B 1 119 ? -20.047 -13.852 -3.432 1 98.06 119 ALA B O 1
ATOM 2161 N N . ASN B 1 120 ? -20.438 -14.719 -5.473 1 98.62 120 ASN B N 1
ATOM 2162 C CA . ASN B 1 120 ? -20.891 -16.031 -5.039 1 98.62 120 ASN B CA 1
ATOM 2163 C C . ASN B 1 120 ? -19.75 -17.047 -5.027 1 98.62 120 ASN B C 1
ATOM 2165 O O . ASN B 1 120 ? -19.391 -1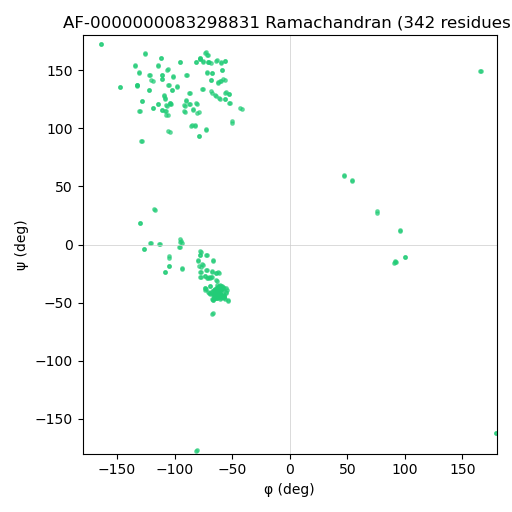7.609 -6.07 1 98.62 120 ASN B O 1
ATOM 2169 N N . VAL B 1 121 ? -19.25 -17.328 -3.846 1 98.75 121 VAL B N 1
ATOM 2170 C CA . VAL B 1 121 ? -18.031 -18.109 -3.711 1 98.75 121 VAL B CA 1
ATOM 2171 C C . VAL B 1 121 ? -18.391 -19.594 -3.611 1 98.75 121 VAL B C 1
ATOM 2173 O O . VAL B 1 121 ? -19.188 -20 -2.77 1 98.75 121 VAL B O 1
ATOM 2176 N N . LYS B 1 122 ? -17.844 -20.375 -4.469 1 98.69 122 LYS B N 1
ATOM 2177 C CA . LYS B 1 122 ? -17.844 -21.844 -4.434 1 98.69 122 LYS B CA 1
ATOM 2178 C C . LYS B 1 122 ? -16.453 -22.391 -4.148 1 98.69 122 LYS B C 1
ATOM 2180 O O . LYS B 1 122 ? -15.453 -21.812 -4.578 1 98.69 122 LYS B O 1
ATOM 2185 N N . MET B 1 123 ? -16.469 -23.547 -3.4 1 97.88 123 MET B N 1
ATOM 2186 C CA . MET B 1 123 ? -15.156 -24.047 -3.02 1 97.88 123 MET B CA 1
ATOM 2187 C C . MET B 1 123 ? -15.047 -25.547 -3.301 1 97.88 123 MET B C 1
ATOM 2189 O O . MET B 1 123 ? -16 -26.297 -3.082 1 97.88 123 MET B O 1
ATOM 2193 N N . ILE B 1 124 ? -13.984 -25.938 -3.805 1 98 124 ILE B N 1
ATOM 2194 C CA . ILE B 1 124 ? -13.531 -27.312 -3.699 1 98 124 ILE B CA 1
ATOM 2195 C C . ILE B 1 124 ? -12.438 -27.422 -2.643 1 98 124 ILE B C 1
ATOM 2197 O O . ILE B 1 124 ? -11.523 -26.594 -2.604 1 98 124 ILE B O 1
ATOM 2201 N N . GLN B 1 125 ? -12.531 -28.391 -1.769 1 96.69 125 GLN B N 1
ATOM 2202 C CA . GLN B 1 125 ? -11.688 -28.406 -0.575 1 96.69 125 GLN B CA 1
ATOM 2203 C C . GLN B 1 125 ? -10.82 -29.672 -0.539 1 96.69 125 GLN B C 1
ATOM 2205 O O . GLN B 1 125 ? -11.258 -30.734 -0.96 1 96.69 125 GLN B O 1
ATOM 2210 N N . LYS B 1 126 ? -9.648 -29.438 -0.103 1 95.44 126 LYS B N 1
ATOM 2211 C CA . LYS B 1 126 ? -8.719 -30.5 0.252 1 95.44 126 LYS B CA 1
ATOM 2212 C C . LYS B 1 126 ? -8.102 -30.266 1.625 1 95.44 126 LYS B C 1
ATOM 2214 O O . LYS B 1 126 ? -7.977 -29.109 2.061 1 95.44 126 LYS B O 1
ATOM 2219 N N . GLU B 1 127 ? -7.828 -31.391 2.277 1 94 127 GLU B N 1
ATOM 2220 C CA . GLU B 1 127 ? -7.113 -31.25 3.543 1 94 127 GLU B CA 1
ATOM 2221 C C . GLU B 1 127 ? -5.723 -30.656 3.332 1 94 127 GLU B C 1
ATOM 2223 O O . GLU B 1 127 ? -5.152 -30.781 2.244 1 94 127 GLU B O 1
ATOM 2228 N N . ALA B 1 128 ? -5.234 -30.109 4.43 1 90.12 128 ALA B N 1
ATOM 2229 C CA . ALA B 1 128 ? -3.877 -29.562 4.391 1 90.12 128 ALA B CA 1
ATOM 2230 C C . ALA B 1 128 ? -2.877 -30.625 3.939 1 90.12 128 ALA B C 1
ATOM 2232 O O . ALA B 1 128 ? -2.926 -31.781 4.398 1 90.12 128 ALA B O 1
ATOM 2233 N N . GLY B 1 129 ? -2.082 -30.234 2.994 1 92.38 129 GLY B N 1
ATOM 2234 C CA . GLY B 1 129 ? -1.108 -31.188 2.469 1 92.38 129 GLY B CA 1
ATOM 2235 C C . GLY B 1 129 ? -1.543 -31.828 1.163 1 92.38 129 GLY B C 1
ATOM 2236 O O . GLY B 1 129 ? -0.729 -32.438 0.459 1 92.38 129 GLY B O 1
ATOM 2237 N N . GLY B 1 130 ? -2.807 -31.594 0.818 1 95.12 130 GLY B N 1
ATOM 2238 C CA . GLY B 1 130 ? -3.318 -32.156 -0.428 1 95.12 130 GLY B CA 1
ATOM 2239 C C . GLY B 1 130 ? -3.242 -31.172 -1.585 1 95.12 130 GLY B C 1
ATOM 2240 O O . GLY B 1 130 ? -3.064 -29.969 -1.378 1 95.12 130 GLY B O 1
ATOM 2241 N N . SER B 1 131 ? -3.234 -31.734 -2.809 1 96.56 131 SER B N 1
ATOM 2242 C CA . SER B 1 131 ? -3.348 -30.969 -4.035 1 96.56 131 SER B CA 1
ATOM 2243 C C . SER B 1 131 ? -4.488 -31.469 -4.91 1 96.56 131 SER B C 1
ATOM 2245 O O . SER B 1 131 ? -4.98 -32.594 -4.715 1 96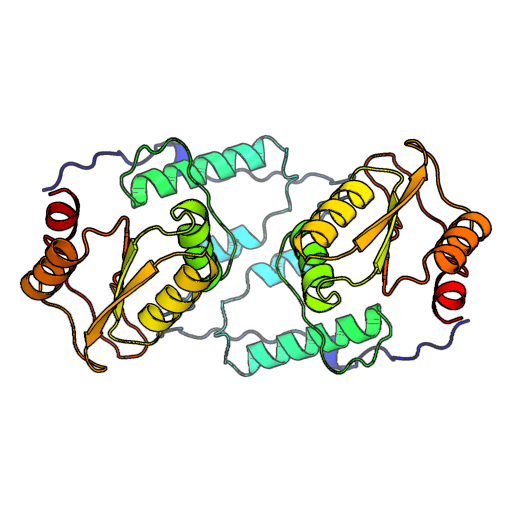.56 131 SER B O 1
ATOM 2247 N N . PHE B 1 132 ? -4.883 -30.672 -5.848 1 97.81 132 PHE B N 1
ATOM 2248 C CA . PHE B 1 132 ? -6.027 -31 -6.688 1 97.81 132 PHE B CA 1
ATOM 2249 C C . PHE B 1 132 ? -5.57 -31.609 -8.008 1 97.81 132 PHE B C 1
ATOM 2251 O O . PHE B 1 132 ? -4.605 -31.141 -8.617 1 97.81 132 PHE B O 1
ATOM 2258 N N . SER B 1 133 ? -6.27 -32.688 -8.398 1 97.12 133 SER B N 1
ATOM 2259 C CA . SER B 1 133 ? -6.07 -33.219 -9.75 1 97.12 133 SER B CA 1
ATOM 2260 C C . SER B 1 133 ? -6.812 -32.375 -10.781 1 97.12 133 SER B C 1
ATOM 2262 O O . SER B 1 133 ? -7.738 -31.625 -10.438 1 97.12 133 SER B O 1
ATOM 2264 N N . LEU B 1 134 ? -6.352 -32.531 -12.008 1 96.94 134 LEU B N 1
ATOM 2265 C CA . LEU B 1 134 ? -7.039 -31.828 -13.086 1 96.94 134 LEU B CA 1
ATOM 2266 C C . LEU B 1 134 ? -8.508 -32.25 -13.156 1 96.94 134 LEU B C 1
ATOM 2268 O O . LEU B 1 134 ? -9.375 -31.406 -13.406 1 96.94 134 LEU B O 1
ATOM 2272 N N . GLU B 1 135 ? -8.781 -33.469 -12.883 1 97.12 135 GLU B N 1
ATOM 2273 C CA . GLU B 1 135 ? -10.141 -34 -12.938 1 97.12 135 GLU B CA 1
ATOM 2274 C C . GLU B 1 135 ? -11.016 -33.375 -11.852 1 97.12 135 GLU B C 1
ATOM 2276 O O . GLU B 1 135 ? -12.188 -33.062 -12.086 1 97.12 135 GLU B O 1
ATOM 2281 N N . GLU B 1 136 ? -10.516 -33.25 -10.703 1 97.19 136 GLU B N 1
ATOM 2282 C CA . GLU B 1 136 ? -11.258 -32.625 -9.602 1 97.19 136 GLU B CA 1
ATOM 2283 C C . GLU B 1 136 ? -11.617 -31.188 -9.922 1 97.19 136 GLU B C 1
ATOM 2285 O O . GLU B 1 136 ? -12.742 -30.75 -9.672 1 97.19 136 GLU B O 1
ATOM 2290 N N . ILE B 1 137 ? -10.672 -30.453 -10.453 1 97.75 137 ILE B N 1
ATOM 2291 C CA . ILE B 1 137 ? -10.914 -29.062 -10.812 1 97.75 137 ILE B CA 1
ATOM 2292 C C . ILE B 1 137 ? -11.93 -28.984 -11.945 1 97.75 137 ILE B C 1
ATOM 2294 O O . ILE B 1 137 ? -12.828 -28.141 -11.93 1 97.75 137 ILE B O 1
ATOM 2298 N N . LYS B 1 138 ? -11.766 -29.906 -12.891 1 97.56 138 LYS B N 1
ATOM 2299 C CA . LYS B 1 138 ? -12.695 -29.953 -14.008 1 97.56 138 LYS B CA 1
ATOM 2300 C C . LYS B 1 138 ? -14.133 -30.125 -13.516 1 97.56 138 LYS B C 1
ATOM 2302 O O . LYS B 1 138 ? -15.039 -29.438 -13.992 1 97.56 138 LYS B O 1
ATOM 2307 N N . LYS B 1 139 ? -14.367 -31 -12.633 1 97.56 139 LYS B N 1
ATOM 2308 C CA . LYS B 1 139 ? -15.703 -31.25 -12.07 1 97.56 139 LYS B CA 1
ATOM 2309 C C . LYS B 1 139 ? -16.266 -29.969 -11.453 1 97.56 139 LYS B C 1
ATOM 2311 O O . LYS B 1 139 ? -17.453 -29.656 -11.648 1 97.56 139 LYS B O 1
ATOM 2316 N N . GLY B 1 140 ? -15.438 -29.234 -10.719 1 97.5 140 GLY B N 1
ATOM 2317 C CA . GLY B 1 140 ? -15.867 -27.969 -10.133 1 97.5 140 GLY B CA 1
ATOM 2318 C C . GLY B 1 140 ? -16.219 -26.922 -11.172 1 97.5 140 GLY B C 1
ATOM 2319 O O . GLY B 1 140 ? -17.219 -26.219 -11.039 1 97.5 140 GLY B O 1
ATOM 2320 N N . LEU B 1 141 ? -15.375 -26.828 -12.172 1 97.75 141 LEU B N 1
ATOM 2321 C CA . LEU B 1 141 ? -15.602 -25.859 -13.234 1 97.75 141 LEU B CA 1
ATOM 2322 C C . LEU B 1 141 ? -16.906 -26.156 -13.969 1 97.75 141 LEU B C 1
ATOM 2324 O O . LEU B 1 141 ? -17.672 -25.234 -14.281 1 97.75 141 LEU B O 1
ATOM 2328 N N . GLU B 1 142 ? -17.172 -27.422 -14.242 1 97 142 GLU B N 1
ATOM 2329 C CA . GLU B 1 142 ? -18.375 -27.828 -14.969 1 97 142 GLU B CA 1
ATOM 2330 C C . GLU B 1 142 ? -19.625 -27.609 -14.125 1 97 142 GLU B C 1
ATOM 2332 O O . GLU B 1 142 ? -20.672 -27.219 -14.648 1 97 142 GLU B O 1
ATOM 2337 N N . ALA B 1 143 ? -19.516 -27.812 -12.898 1 97.62 143 ALA B N 1
ATOM 2338 C CA . ALA B 1 143 ? -20.656 -27.703 -11.992 1 97.62 143 ALA B CA 1
ATOM 2339 C C . ALA B 1 143 ? -21.047 -26.25 -11.758 1 97.62 143 ALA B C 1
ATOM 2341 O O . ALA B 1 143 ? -22.234 -25.906 -11.719 1 97.62 143 ALA B O 1
ATOM 2342 N N . GLU B 1 144 ? -20 -25.375 -11.672 1 97.62 144 GLU B N 1
ATOM 2343 C CA . GLU B 1 144 ? -20.281 -24.031 -11.172 1 97.62 144 GLU B CA 1
ATOM 2344 C C . GLU B 1 144 ? -20.203 -22.984 -12.289 1 97.62 144 GLU B C 1
ATOM 2346 O O . GLU B 1 144 ? -20.75 -21.891 -12.164 1 97.62 144 GLU B O 1
ATOM 2351 N N . LYS B 1 145 ? -19.469 -23.281 -13.359 1 97.12 145 LYS B N 1
ATOM 2352 C CA . LYS B 1 145 ? -19.25 -22.375 -14.477 1 97.12 145 LYS B CA 1
ATOM 2353 C C . LYS B 1 145 ? -18.859 -20.984 -13.984 1 97.12 145 LYS B C 1
ATOM 2355 O O . LYS B 1 145 ? -19.516 -20 -14.312 1 97.12 145 LYS B O 1
ATOM 2360 N N . PRO B 1 146 ? -17.75 -20.938 -13.227 1 98 146 PRO B N 1
ATOM 2361 C CA . PRO B 1 146 ? -17.375 -19.672 -12.586 1 98 146 PRO B CA 1
ATOM 2362 C C . PRO B 1 146 ? -16.766 -18.672 -13.57 1 98 146 PRO B C 1
ATOM 2364 O O . PRO B 1 146 ? -16.266 -19.062 -14.625 1 98 146 PRO B O 1
ATOM 2367 N N . LYS B 1 147 ? -16.859 -17.453 -13.141 1 96.5 147 LYS B N 1
ATOM 2368 C CA . LYS B 1 147 ? -16.188 -16.375 -13.859 1 96.5 147 LYS B CA 1
ATOM 2369 C C . LYS B 1 147 ? -14.672 -16.422 -13.617 1 96.5 147 LYS B C 1
ATOM 2371 O O . LYS B 1 147 ? -13.891 -16.016 -14.477 1 96.5 147 LYS B O 1
ATOM 2376 N N . LEU B 1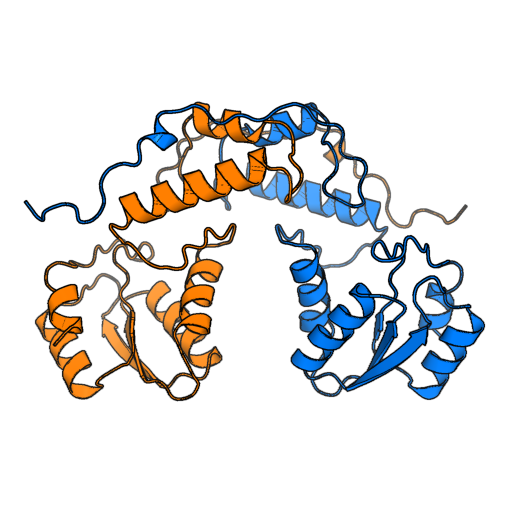 148 ? -14.281 -16.953 -12.5 1 96.56 148 LEU B N 1
ATOM 2377 C CA . LEU B 1 148 ? -12.891 -16.953 -12.062 1 96.56 148 LEU B CA 1
ATOM 2378 C C . LEU B 1 148 ? -12.578 -18.219 -11.258 1 96.56 148 LEU B C 1
ATOM 2380 O O . LEU B 1 148 ? -13.375 -18.641 -10.422 1 96.56 148 LEU B O 1
ATOM 2384 N N . LEU B 1 149 ? -11.445 -18.812 -11.562 1 97.94 149 LEU B N 1
ATOM 2385 C CA . LEU B 1 149 ? -10.867 -19.875 -10.758 1 97.94 149 LEU B CA 1
ATOM 2386 C C . LEU B 1 149 ? -9.625 -19.391 -10.023 1 97.94 149 LEU B C 1
ATOM 2388 O O . LEU B 1 149 ? -8.734 -18.797 -10.625 1 97.94 149 LEU B O 1
ATOM 2392 N N . PHE B 1 150 ? -9.625 -19.625 -8.734 1 97.94 150 PHE B N 1
ATOM 2393 C CA . PHE B 1 150 ? -8.445 -19.328 -7.934 1 97.94 150 PHE B CA 1
ATOM 2394 C C . PHE B 1 150 ? -7.75 -20.609 -7.488 1 97.94 150 PHE B C 1
ATOM 2396 O O . PHE B 1 150 ? -8.383 -21.484 -6.902 1 97.94 150 PHE B O 1
ATOM 2403 N N . VAL B 1 151 ? -6.484 -20.688 -7.789 1 97.25 151 VAL B N 1
ATOM 2404 C CA . VAL B 1 151 ? -5.637 -21.797 -7.367 1 97.25 151 VAL B CA 1
ATOM 2405 C C . VAL B 1 151 ? -4.336 -21.25 -6.777 1 97.25 151 VAL B C 1
ATOM 2407 O O . VAL B 1 151 ? -3.768 -20.281 -7.289 1 97.25 151 VAL B O 1
ATOM 2410 N N . THR B 1 152 ? -3.965 -21.859 -5.688 1 96.56 152 THR B N 1
ATOM 2411 C CA . THR B 1 152 ? -2.654 -21.547 -5.133 1 96.56 152 THR B CA 1
ATOM 2412 C C . THR B 1 152 ? -1.587 -22.484 -5.691 1 96.56 152 THR B C 1
ATOM 2414 O O . THR B 1 152 ? -1.61 -23.688 -5.43 1 96.56 152 THR B O 1
ATOM 2417 N N . HIS B 1 153 ? -0.628 -21.922 -6.477 1 95.69 153 HIS B N 1
ATOM 2418 C CA . HIS B 1 153 ? 0.435 -22.75 -7.043 1 95.69 153 HIS B CA 1
ATOM 2419 C C . HIS B 1 153 ? 1.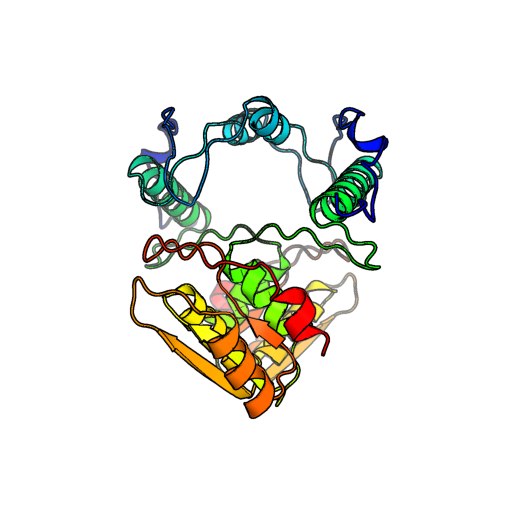352 -23.297 -5.953 1 95.69 153 HIS B C 1
ATOM 2421 O O . HIS B 1 153 ? 1.54 -24.5 -5.844 1 95.69 153 HIS B O 1
ATOM 2427 N N . GLY B 1 154 ? 1.981 -22.375 -5.164 1 95.25 154 GLY B N 1
ATOM 2428 C CA . GLY B 1 154 ? 2.754 -22.766 -3.992 1 95.25 154 GLY B CA 1
ATOM 2429 C C . GLY B 1 154 ? 2.045 -22.453 -2.686 1 95.25 154 GLY B C 1
ATOM 2430 O O . GLY B 1 154 ? 2.131 -21.344 -2.174 1 95.25 154 GLY B O 1
ATOM 2431 N N . GLU B 1 155 ? 1.382 -23.469 -2.121 1 95.25 155 GLU B N 1
ATOM 2432 C CA . GLU B 1 155 ? 0.747 -23.312 -0.815 1 95.25 155 GLU B CA 1
ATOM 2433 C C . GLU B 1 155 ? 1.771 -23.422 0.311 1 95.25 155 GLU B C 1
ATOM 2435 O O . GLU B 1 155 ? 2.045 -24.516 0.805 1 95.25 155 GLU B O 1
ATOM 2440 N N . SER B 1 156 ? 2.244 -22.281 0.694 1 91.94 156 SER B N 1
ATOM 2441 C CA . SER B 1 156 ? 3.369 -22.234 1.624 1 91.94 156 SER B CA 1
ATOM 2442 C C . SER B 1 156 ? 2.938 -22.641 3.029 1 91.94 156 SER B C 1
ATOM 2444 O O . SER B 1 156 ? 3.77 -23.047 3.848 1 91.94 156 SER B O 1
ATOM 2446 N N . SER B 1 157 ? 1.642 -22.547 3.381 1 90.94 157 SER B N 1
ATOM 2447 C CA . SER B 1 157 ? 1.156 -22.922 4.707 1 90.94 157 SER B CA 1
ATOM 2448 C C . SER B 1 157 ? 1.274 -24.422 4.938 1 90.94 157 SER B C 1
ATOM 2450 O O . SER B 1 157 ? 1.311 -24.875 6.082 1 90.94 157 SER B O 1
ATOM 2452 N N . THR B 1 158 ? 1.312 -25.188 3.83 1 92.5 158 THR B N 1
ATOM 2453 C CA . THR B 1 158 ? 1.374 -26.641 4.004 1 92.5 158 THR B CA 1
ATOM 2454 C C . THR B 1 158 ? 2.545 -27.219 3.221 1 92.5 158 THR B C 1
ATOM 2456 O O . THR B 1 158 ? 2.793 -28.438 3.277 1 92.5 158 THR B O 1
ATOM 2459 N N . GLY B 1 159 ? 3.232 -26.375 2.477 1 92.75 159 GLY B N 1
ATOM 2460 C CA . GLY B 1 159 ? 4.398 -26.812 1.728 1 92.75 159 GLY B CA 1
ATOM 2461 C C . GLY B 1 159 ? 4.043 -27.609 0.481 1 92.75 159 GLY B C 1
ATOM 2462 O O . GLY B 1 159 ? 4.801 -28.484 0.058 1 92.75 159 GLY B O 1
ATOM 2463 N N . VAL B 1 160 ? 2.84 -27.328 -0.107 1 94.81 160 VAL B N 1
ATOM 2464 C CA . VAL B 1 160 ? 2.35 -28.094 -1.251 1 94.81 160 VAL B CA 1
ATOM 2465 C C . VAL B 1 160 ? 2.479 -27.266 -2.523 1 94.81 160 VAL B C 1
ATOM 2467 O O . VAL B 1 160 ? 2.176 -26.062 -2.521 1 94.81 160 VAL B O 1
ATOM 2470 N N . VAL B 1 161 ? 2.959 -27.922 -3.678 1 96.12 161 VAL B N 1
ATOM 2471 C CA . VAL B 1 161 ? 2.961 -27.297 -4.996 1 96.12 161 VAL B CA 1
ATOM 2472 C C . VAL B 1 161 ? 1.825 -27.859 -5.84 1 96.12 161 VAL B C 1
ATOM 2474 O O . VAL B 1 161 ? 1.719 -29.078 -6.012 1 96.12 161 VAL B O 1
ATOM 2477 N N . GLN B 1 162 ? 0.939 -27.047 -6.301 1 96.75 162 GLN B N 1
ATOM 2478 C CA . GLN B 1 162 ? -0.155 -27.406 -7.191 1 96.75 162 GLN B CA 1
ATOM 2479 C C . GLN B 1 162 ? 0.319 -27.5 -8.641 1 96.75 162 GLN B C 1
ATOM 2481 O O . GLN B 1 162 ? 0.9 -26.547 -9.164 1 96.75 162 GLN B O 1
ATOM 2486 N N . ASN B 1 163 ? 0.135 -28.703 -9.234 1 95.69 163 ASN B N 1
ATOM 2487 C CA . ASN B 1 163 ? 0.429 -28.828 -10.656 1 95.69 163 ASN B CA 1
ATOM 2488 C C . ASN B 1 163 ? -0.497 -27.953 -11.5 1 95.69 163 ASN B C 1
ATOM 2490 O O . ASN B 1 163 ? -1.721 -28.047 -11.383 1 95.69 163 ASN B O 1
ATOM 2494 N N . LEU B 1 164 ? 0.052 -27.109 -12.398 1 95.19 164 LEU B N 1
ATOM 2495 C CA . LEU B 1 164 ? -0.75 -26.156 -13.172 1 95.19 164 LEU B CA 1
ATOM 2496 C C . LEU B 1 164 ? -0.912 -26.641 -14.609 1 95.19 164 LEU B C 1
ATOM 2498 O O . LEU B 1 164 ? -1.687 -26.062 -15.375 1 95.19 164 LEU B O 1
ATOM 2502 N N . GLU B 1 165 ? -0.183 -27.594 -14.938 1 94.44 165 GLU B N 1
ATOM 2503 C CA . GLU B 1 165 ? -0.234 -28.078 -16.312 1 94.44 165 GLU B CA 1
ATOM 2504 C C . GLU B 1 165 ? -1.655 -28.469 -16.719 1 94.44 165 GLU B C 1
ATOM 2506 O O . GLU B 1 165 ? -2.307 -29.25 -16.016 1 94.44 165 GLU B O 1
ATOM 2511 N N . GLY B 1 166 ? -2.115 -27.891 -17.797 1 94 166 GLY B N 1
ATOM 2512 C CA . GLY B 1 166 ? -3.426 -28.219 -18.328 1 94 166 GLY B CA 1
ATOM 2513 C C . GLY B 1 166 ? -4.535 -27.344 -17.781 1 94 166 GLY B C 1
ATOM 2514 O O . GLY B 1 166 ? -5.637 -27.297 -18.328 1 94 166 GLY B O 1
ATOM 2515 N N . LEU B 1 167 ? -4.309 -26.656 -16.75 1 95 167 LEU B N 1
ATOM 2516 C CA . LEU B 1 167 ? -5.332 -25.875 -16.078 1 95 167 LEU B CA 1
ATOM 2517 C C . LEU B 1 167 ? -5.82 -24.734 -16.969 1 95 167 LEU B C 1
ATOM 2519 O O . LEU B 1 167 ? -7.02 -24.469 -17.047 1 95 167 LEU B O 1
ATOM 2523 N N . GLY B 1 168 ? -4.875 -24.047 -17.562 1 92.62 168 GLY B N 1
ATOM 2524 C CA . GLY B 1 168 ? -5.242 -22.984 -18.469 1 92.62 168 GLY B CA 1
ATOM 2525 C C . GLY B 1 168 ? -6.207 -23.422 -19.562 1 92.62 168 GLY B C 1
ATOM 2526 O O . GLY B 1 168 ? -7.223 -22.766 -19.797 1 92.62 168 GLY B O 1
ATOM 2527 N N . LYS B 1 169 ? -5.887 -24.516 -20.188 1 91.88 169 LYS B N 1
ATOM 2528 C CA . LYS B 1 169 ? -6.734 -25.062 -21.25 1 91.88 169 LYS B CA 1
ATOM 2529 C C . LYS B 1 169 ? -8.117 -25.422 -20.719 1 91.88 169 LYS B C 1
ATOM 2531 O O . LYS B 1 169 ? -9.125 -25.172 -21.375 1 91.88 169 LYS B O 1
ATOM 2536 N N . LEU B 1 170 ? -8.117 -25.938 -19.516 1 92.75 170 LEU B N 1
ATOM 2537 C CA . LEU B 1 170 ? -9.375 -26.297 -18.875 1 92.75 170 LEU B CA 1
ATOM 2538 C C . LEU B 1 170 ? -10.258 -25.062 -18.672 1 92.75 170 LEU B C 1
ATOM 2540 O O . LEU B 1 170 ? -11.477 -25.125 -18.859 1 92.75 170 LEU B O 1
ATOM 2544 N N . CYS B 1 171 ? -9.68 -23.906 -18.359 1 92.44 171 CYS B N 1
ATOM 2545 C CA . CYS B 1 171 ? -10.414 -22.688 -18.062 1 92.44 171 CYS B CA 1
ATOM 2546 C C . CYS B 1 171 ? -10.93 -22.031 -19.328 1 92.44 171 CYS B C 1
ATOM 2548 O O . CYS B 1 171 ? -11.852 -21.219 -19.281 1 92.44 171 CYS B O 1
ATOM 2550 N N . HIS B 1 172 ? -10.398 -22.328 -20.484 1 88.69 172 HIS B N 1
ATOM 2551 C CA . HIS B 1 172 ? -10.805 -21.703 -21.734 1 88.69 172 HIS B CA 1
ATOM 2552 C C . HIS B 1 172 ? -11.875 -22.531 -22.453 1 88.69 172 HIS B C 1
ATOM 2554 O O . HIS B 1 172 ? -12.391 -22.125 -23.484 1 88.69 172 HIS B O 1
ATOM 2560 N N . ARG B 1 173 ? -12.297 -23.641 -21.875 1 79.06 173 ARG B N 1
ATOM 2561 C CA . ARG B 1 173 ? -13.344 -24.469 -22.469 1 79.06 173 ARG B CA 1
ATOM 2562 C C . ARG B 1 173 ? -14.734 -23.906 -22.141 1 79.06 173 ARG B C 1
ATOM 2564 O O . ARG B 1 173 ? -14.93 -23.281 -21.094 1 79.06 173 ARG B O 1
#

Sequence (346 aa):
MSSLKVNAPEVLKESIVVPAKSLMGPGPSNSAQRVLNAMSLPTLGHLHPEFQKIMDDVKAGIQYVFQTKNALTLALSATGHAAMEAVMVNMLEKGDIVLIANNGIWGERAGDMATRAGANVKMIQKEAGGSFSLEEIKKGLEAEKPKLLFVTHGESSTGVVQNLEGLGKLCHRMSSLKVNAPEVLKESIVVPAKSLMGPGPSNSAQRVLNAMSLPTLGHLHPEFQKIMDDVKAGIQYVFQTKNALTLALSATGHAAMEAVMVNMLEKGDIVLIANNGIWGERAGDMATRAGANVKMIQKEAGGSFSLEEIKKGLEAEKPKLLFVTHGESSTGVVQNLEGLGKLCHR

Radius of gyration: 24.84 Å; Cα contacts (8 Å, |Δi|>4): 456; chains: 2; bounding box: 48×65×56 Å

pLDDT: mean 93.63, std 6.07, range [45.25, 98.75]

Nearest PDB structures (foldseek):
  3kgw-assembly1_A  TM=9.451E-01  e=6.379E-17  Mus musculus
  5luc-assembly1_A  TM=9.392E-01  e=1.136E-16  Homo sapiens
  3kgx-assembly1_A  TM=9.386E-01  e=1.291E-16  Mus musculus
  1vjo-assembly1_A-2  TM=8.939E-01  e=2.310E-15  Nostoc sp. PCC 7120 = FACHB-418
  3nnk-assembly3_L  TM=9.344E-01  e=1.814E-12  Klebsiella pneumoniae subsp. pneumoniae MGH 78578

Secondary structure (DSSP, 8-state):
----SSPPPGGGGSPP--------SSSS-PPPHHHHHHTTSPP--TTSHHHHHHHHHHHHHHHHHHT---S------S-HHHHHHHHHHHH--TT-EEEEEESSHHHHHHHHHHHHTT-EEEEEE--TT----HHHHHHHHHHH--SEEE--SEETTTTEEPP-TTHHHHHT-/----SSPPPGGGGSPP--------SSSS-PPPHHHHHHTTSPP--TTSHHHHHHHHHHHHHHHHHTT---S------S-HHHHHHHHHHHH--TT-EEEEEESSHHHHHHHHHHHHTT-EEEEEE--TT----HHHHHHHHHHH--SEEE--SEETTTTEEPP-TTHHHHHT-